Protein AF-A0A7J6D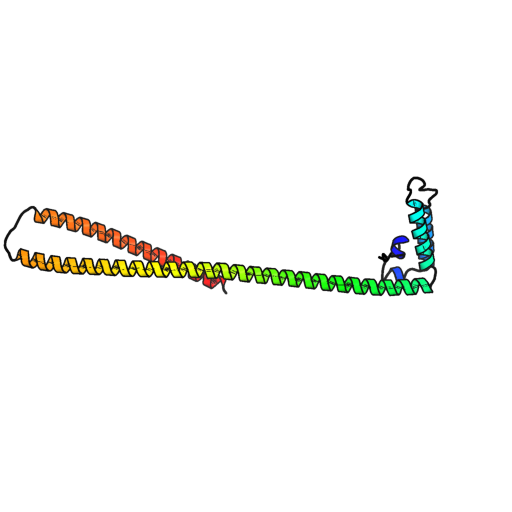MY2-F1 (afdb_monomer_lite)

Structure (mmCIF, N/CA/C/O backbone):
data_AF-A0A7J6DMY2-F1
#
_entry.id   AF-A0A7J6DMY2-F1
#
loop_
_atom_site.group_PDB
_atom_site.id
_atom_site.type_symbol
_atom_site.label_atom_id
_atom_site.label_alt_id
_atom_site.label_comp_id
_atom_site.label_asym_id
_atom_site.label_entity_id
_atom_site.label_seq_id
_atom_site.pdbx_PDB_ins_code
_atom_site.Cartn_x
_atom_site.Cartn_y
_atom_site.Cartn_z
_atom_site.occupancy
_atom_site.B_iso_or_equiv
_atom_site.auth_seq_id
_atom_site.auth_comp_id
_atom_site.auth_asym_id
_atom_site.auth_atom_id
_atom_site.pdbx_PDB_model_num
ATOM 1 N N . MET A 1 1 ? -26.397 -3.554 7.130 1.00 41.25 1 MET A N 1
ATOM 2 C CA . MET A 1 1 ? -24.955 -3.423 7.423 1.00 41.25 1 MET A CA 1
ATOM 3 C C . MET A 1 1 ? -24.828 -3.164 8.917 1.00 41.25 1 MET A C 1
ATOM 5 O O . MET A 1 1 ? -25.146 -2.067 9.356 1.00 41.25 1 MET A O 1
ATOM 9 N N . TYR A 1 2 ? -24.513 -4.186 9.714 1.00 49.88 2 TYR A N 1
ATOM 10 C CA . TYR A 1 2 ? -24.263 -3.983 11.143 1.00 49.88 2 TYR A CA 1
ATOM 11 C C . TYR A 1 2 ? -22.884 -3.338 11.283 1.00 49.88 2 TYR A C 1
ATOM 13 O O . TYR A 1 2 ? -21.883 -3.921 10.879 1.00 49.88 2 TYR A O 1
ATOM 21 N N . VAL A 1 3 ? -22.842 -2.104 11.781 1.00 65.12 3 VAL A N 1
ATOM 22 C CA . VAL A 1 3 ? -21.587 -1.420 12.098 1.00 65.12 3 VAL A CA 1
ATOM 23 C C . VAL A 1 3 ? -21.108 -1.992 13.425 1.00 65.12 3 VAL A C 1
ATOM 25 O O . VAL A 1 3 ? -21.759 -1.775 14.447 1.00 65.12 3 VAL A O 1
ATOM 28 N N . PHE A 1 4 ? -20.013 -2.754 13.406 1.00 75.25 4 PHE A N 1
ATOM 29 C CA . PHE A 1 4 ? -19.364 -3.202 14.635 1.00 75.25 4 PHE A CA 1
ATOM 30 C C . PHE A 1 4 ? -18.886 -1.963 15.389 1.00 75.25 4 PHE A C 1
ATOM 32 O O . PHE A 1 4 ? -18.085 -1.181 14.876 1.00 75.25 4 PHE A O 1
ATOM 39 N N . MET A 1 5 ? -19.457 -1.732 16.566 1.00 81.56 5 MET A N 1
ATOM 40 C CA . MET A 1 5 ? -19.233 -0.515 17.325 1.00 81.56 5 MET A CA 1
ATOM 41 C C . MET A 1 5 ? -18.503 -0.862 18.609 1.00 81.56 5 MET A C 1
ATOM 43 O O . MET A 1 5 ? -18.992 -1.645 19.417 1.00 81.56 5 MET A O 1
ATOM 47 N N . ASP A 1 6 ? -17.329 -0.268 18.787 1.00 87.62 6 ASP A N 1
ATOM 48 C CA . ASP A 1 6 ? -16.496 -0.563 19.938 1.00 87.62 6 ASP A CA 1
ATOM 49 C C . ASP A 1 6 ? -17.052 0.106 21.205 1.00 87.62 6 ASP A C 1
ATOM 51 O O . ASP A 1 6 ? -16.972 1.328 21.387 1.00 87.62 6 ASP A O 1
ATOM 55 N N . HIS A 1 7 ? -17.620 -0.702 22.099 1.00 89.75 7 HIS A N 1
ATOM 56 C CA . HIS A 1 7 ? -18.210 -0.226 23.345 1.00 89.75 7 HIS A CA 1
ATOM 57 C C . HIS A 1 7 ? -17.181 0.413 24.289 1.00 89.75 7 HIS A C 1
ATOM 59 O O . HIS A 1 7 ? -17.523 1.385 24.970 1.00 89.75 7 HIS A O 1
ATOM 65 N N . TYR A 1 8 ? -15.920 -0.037 24.286 1.00 90.75 8 TYR A N 1
ATOM 66 C CA . TYR A 1 8 ? -14.864 0.561 25.107 1.00 90.75 8 TYR A CA 1
ATOM 67 C C . TYR A 1 8 ? -14.556 1.989 24.641 1.00 90.75 8 TYR A C 1
ATOM 69 O O . TYR A 1 8 ? -14.514 2.912 25.461 1.00 90.75 8 TYR A O 1
ATOM 77 N N . THR A 1 9 ? -14.480 2.222 23.326 1.00 90.88 9 THR A N 1
ATOM 78 C CA . THR A 1 9 ? -14.248 3.575 22.775 1.00 90.88 9 THR A CA 1
ATOM 79 C C . THR A 1 9 ? -15.373 4.553 23.123 1.00 90.88 9 THR A C 1
ATOM 81 O O . THR A 1 9 ? -15.124 5.724 23.437 1.00 90.88 9 THR A O 1
ATOM 84 N N . ILE A 1 10 ? -16.622 4.075 23.164 1.00 90.50 10 ILE A N 1
ATOM 85 C CA . ILE A 1 10 ? -17.777 4.895 23.550 1.00 90.50 10 ILE A CA 1
ATOM 86 C C . ILE A 1 10 ? -17.664 5.338 25.005 1.00 90.50 10 ILE A C 1
ATOM 88 O O . ILE A 1 10 ? -17.974 6.494 25.298 1.00 90.50 10 ILE A O 1
ATOM 92 N N . LEU A 1 11 ? -17.167 4.485 25.902 1.00 90.31 11 LEU A N 1
ATOM 93 C CA . LEU A 1 11 ? -16.915 4.848 27.299 1.00 90.31 11 LEU A CA 1
ATOM 94 C C . LEU A 1 11 ? -15.629 5.675 27.474 1.00 90.31 11 LEU A C 1
ATOM 96 O O . LEU A 1 11 ? -15.473 6.337 28.496 1.00 90.31 11 LEU A O 1
ATOM 100 N N . GLY A 1 12 ? -14.768 5.739 26.453 1.00 88.38 12 GLY A N 1
ATOM 101 C CA . GLY A 1 12 ? -13.465 6.412 26.518 1.00 88.38 12 GLY A CA 1
ATOM 102 C C . GLY A 1 12 ? -12.388 5.554 27.181 1.00 88.38 12 GLY A C 1
ATOM 103 O O . GLY A 1 12 ? -11.463 6.089 27.781 1.00 88.38 12 GLY A O 1
ATOM 104 N N . LEU A 1 13 ? -12.551 4.236 27.109 1.00 90.62 13 LEU A N 1
ATOM 105 C CA . LEU A 1 13 ? -11.618 3.234 27.602 1.00 90.62 13 LEU A CA 1
ATOM 106 C C . LEU A 1 13 ? -10.727 2.729 26.455 1.00 90.62 13 LEU A C 1
ATOM 108 O O . LEU A 1 13 ? -11.107 2.870 25.286 1.00 90.62 13 LEU A O 1
ATOM 112 N N . PRO A 1 14 ? -9.553 2.151 26.765 1.00 87.00 14 PRO A N 1
ATOM 113 C CA . PRO A 1 14 ? -8.682 1.571 25.750 1.00 87.00 14 PRO A CA 1
ATOM 114 C C . PRO A 1 14 ? -9.374 0.414 25.012 1.00 87.00 14 PRO A C 1
ATOM 116 O O . PRO A 1 14 ? -10.141 -0.346 25.601 1.00 87.00 14 PRO A O 1
ATOM 119 N N . THR A 1 15 ? -9.104 0.298 23.711 1.00 84.06 15 THR A N 1
ATOM 120 C CA . THR A 1 15 ? -9.659 -0.739 22.823 1.00 84.06 15 THR A CA 1
ATOM 121 C C . THR A 1 15 ? -8.745 -1.971 22.737 1.00 84.06 15 THR A C 1
ATOM 123 O O . THR A 1 15 ? -7.556 -1.921 23.065 1.00 84.06 15 THR A O 1
ATOM 126 N N . GLY A 1 16 ? -9.301 -3.102 22.303 1.00 75.44 16 GLY A N 1
ATOM 127 C CA . GLY A 1 16 ? -8.571 -4.337 22.026 1.00 75.44 16 GLY A CA 1
ATOM 128 C C . GLY A 1 16 ? -8.071 -5.057 23.270 1.00 75.44 16 GLY A C 1
ATOM 129 O O . GLY A 1 16 ? -8.796 -5.211 24.253 1.00 75.44 16 GLY A O 1
ATOM 130 N N . LYS A 1 17 ? -6.819 -5.530 23.225 1.00 71.94 17 LYS A N 1
ATOM 131 C CA . LYS A 1 17 ? -6.218 -6.354 24.292 1.00 71.94 17 LYS A CA 1
ATOM 132 C C . LYS A 1 17 ? -6.119 -5.627 25.636 1.00 71.94 17 LYS A C 1
ATOM 134 O O . LYS A 1 17 ? -6.033 -6.278 26.673 1.00 71.94 17 LYS A O 1
ATOM 139 N N . GLU A 1 18 ? -6.115 -4.298 25.626 1.00 80.06 18 GLU A N 1
ATOM 140 C CA . GLU A 1 18 ? -6.131 -3.492 26.847 1.00 80.06 18 GLU A CA 1
ATOM 141 C C . GLU A 1 18 ? -7.549 -3.297 27.392 1.00 80.06 18 GLU A C 1
ATOM 143 O O . GLU A 1 18 ? -7.731 -3.350 28.605 1.00 80.06 18 GLU A O 1
ATOM 148 N N . GLY A 1 19 ? -8.561 -3.192 26.523 1.00 81.25 19 GLY A N 1
ATOM 149 C CA . GLY A 1 19 ? -9.976 -3.135 26.916 1.00 81.25 19 GLY A CA 1
ATOM 150 C C . GLY A 1 19 ? -10.433 -4.377 27.689 1.00 81.25 19 GLY A C 1
ATOM 151 O O . GLY A 1 19 ? -11.117 -4.271 28.707 1.00 81.25 19 GLY A O 1
ATOM 152 N N . ALA A 1 20 ? -9.949 -5.556 27.290 1.00 79.56 20 ALA A N 1
ATOM 153 C CA . ALA A 1 20 ? -10.212 -6.815 27.992 1.00 79.56 20 ALA A CA 1
ATOM 154 C C . ALA A 1 20 ? -9.655 -6.847 29.434 1.00 79.56 20 ALA A C 1
ATOM 156 O O . ALA A 1 20 ? -10.166 -7.582 30.276 1.00 79.56 20 ALA A O 1
ATOM 157 N N . LYS A 1 21 ? -8.633 -6.036 29.751 1.00 85.56 21 LYS A N 1
ATOM 158 C CA . LYS A 1 21 ? -8.037 -5.956 31.100 1.00 85.56 21 LYS A CA 1
ATOM 159 C C . LYS A 1 21 ? -8.786 -5.005 32.035 1.00 85.56 21 LYS A C 1
ATOM 161 O O . LYS A 1 21 ? -8.560 -5.050 33.241 1.00 85.56 21 LYS A O 1
ATOM 166 N N . VAL A 1 22 ? -9.654 -4.149 31.494 1.00 88.62 22 VAL A N 1
ATOM 167 C CA . VAL A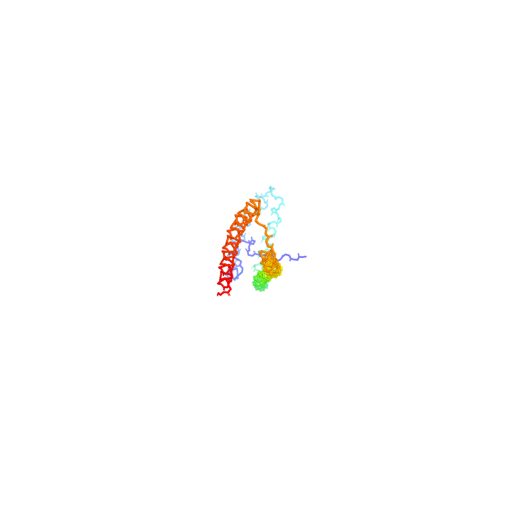 1 22 ? -10.357 -3.119 32.268 1.00 88.62 22 VAL A CA 1
ATOM 168 C C . VAL A 1 22 ? -11.306 -3.771 33.273 1.00 88.62 22 VAL A C 1
ATOM 170 O O . VAL A 1 22 ? -12.063 -4.688 32.947 1.00 88.62 22 VAL A O 1
ATOM 173 N N . THR A 1 23 ? -11.314 -3.292 34.509 1.00 90.88 23 THR A N 1
ATOM 174 C CA . THR A 1 23 ? -12.209 -3.823 35.547 1.00 90.88 23 THR A CA 1
ATOM 175 C C . THR A 1 23 ? -13.620 -3.230 35.446 1.00 90.88 23 THR A C 1
ATOM 177 O O . THR A 1 23 ? -13.843 -2.159 34.880 1.00 90.88 23 THR A O 1
ATOM 180 N N . ILE A 1 24 ? -14.616 -3.910 36.025 1.00 90.56 24 ILE A N 1
ATOM 181 C CA . ILE A 1 24 ? -16.007 -3.414 36.047 1.00 90.56 24 ILE A CA 1
ATOM 182 C C . ILE A 1 24 ? -16.099 -2.064 36.785 1.00 90.56 24 ILE A C 1
ATOM 184 O O . ILE A 1 24 ? -16.912 -1.206 36.431 1.00 90.56 24 ILE A O 1
ATOM 188 N N . GLU A 1 25 ? -15.248 -1.842 37.788 1.00 92.12 25 GLU A N 1
ATOM 189 C CA . GLU A 1 25 ? -15.192 -0.583 38.533 1.00 92.12 25 GLU A CA 1
ATOM 190 C C . GLU A 1 25 ? -14.734 0.586 37.657 1.00 92.12 25 GLU A C 1
ATOM 192 O O . GLU A 1 25 ? -15.350 1.656 37.679 1.00 92.12 25 GLU A O 1
ATOM 197 N N . GLU A 1 26 ? -13.712 0.367 36.829 1.00 92.19 26 GLU A N 1
ATOM 198 C CA . GLU A 1 26 ? -13.2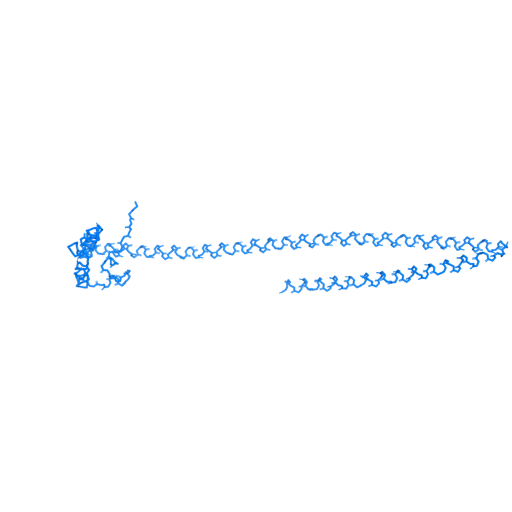23 1.347 35.856 1.00 92.19 26 GLU A CA 1
ATOM 199 C C . GLU A 1 26 ? -14.275 1.647 34.786 1.00 92.19 26 GLU A C 1
ATOM 201 O O . GLU A 1 26 ? -14.529 2.816 34.490 1.00 92.19 26 GLU A O 1
ATOM 206 N N . ILE A 1 27 ? -14.969 0.619 34.284 1.00 92.62 27 ILE A N 1
ATOM 207 C CA . ILE A 1 27 ? -16.103 0.764 33.356 1.00 92.62 27 ILE A CA 1
ATOM 208 C C . ILE A 1 27 ? -17.203 1.628 33.977 1.00 92.62 27 ILE A C 1
ATOM 210 O O . ILE A 1 27 ? -17.692 2.577 33.356 1.00 92.62 27 ILE A O 1
ATOM 214 N N . ARG A 1 28 ? -17.562 1.365 35.236 1.00 93.31 28 ARG A N 1
ATOM 215 C CA . ARG A 1 28 ? -18.576 2.138 35.961 1.00 93.31 28 ARG A CA 1
ATOM 216 C C . ARG A 1 28 ? -18.135 3.579 36.209 1.00 93.31 28 ARG A C 1
ATOM 218 O O . ARG A 1 28 ? -18.961 4.490 36.114 1.00 93.31 28 ARG A O 1
ATOM 225 N N . LYS A 1 29 ? -16.859 3.803 36.527 1.00 94.44 29 LYS A N 1
ATOM 226 C CA . LYS A 1 29 ? -16.284 5.141 36.722 1.00 94.44 29 LYS A CA 1
ATOM 227 C C . LYS A 1 29 ? -16.291 5.938 35.416 1.00 94.44 29 LYS A C 1
ATOM 229 O O . LYS A 1 29 ? -16.765 7.074 35.411 1.00 94.44 29 LYS A O 1
ATOM 234 N N . ALA A 1 30 ? -15.848 5.329 34.317 1.00 93.94 30 ALA A N 1
ATOM 235 C CA . ALA A 1 30 ? -15.836 5.937 32.989 1.00 93.94 30 ALA A CA 1
ATOM 236 C C . ALA A 1 30 ? -17.253 6.275 32.502 1.00 93.94 30 ALA A C 1
ATOM 238 O O . ALA A 1 30 ? -17.500 7.394 32.049 1.00 93.94 30 ALA A O 1
ATOM 239 N N . TYR A 1 31 ? -18.209 5.357 32.687 1.00 95.12 31 TYR A N 1
ATOM 240 C CA . TYR A 1 31 ? -19.616 5.599 32.367 1.00 95.12 31 TYR A CA 1
ATOM 241 C C . TYR A 1 31 ? -20.174 6.802 33.129 1.00 95.12 31 TYR A C 1
ATOM 243 O O . TYR A 1 31 ? -20.746 7.694 32.510 1.00 95.12 31 TYR A O 1
ATOM 251 N N . LYS A 1 32 ? -19.970 6.879 34.453 1.00 93.81 32 LYS A N 1
ATOM 252 C CA . LYS A 1 32 ? -20.434 8.021 35.260 1.00 93.81 32 LYS A CA 1
ATOM 253 C C . LYS A 1 32 ? -19.827 9.340 34.784 1.00 93.81 32 LYS A C 1
ATOM 255 O O . LYS A 1 32 ? -20.555 10.317 34.628 1.00 93.81 32 LYS A O 1
ATOM 260 N N . ALA A 1 33 ? -18.520 9.361 34.520 1.00 94.00 33 ALA A N 1
ATOM 261 C CA . ALA A 1 33 ? -17.834 10.552 34.033 1.00 94.00 33 ALA A CA 1
ATOM 262 C C . ALA A 1 33 ? -18.401 11.018 32.681 1.00 94.00 33 ALA A C 1
ATOM 264 O O . ALA A 1 33 ? -18.775 12.181 32.535 1.00 94.00 33 ALA A O 1
ATOM 265 N N . LYS A 1 34 ? -18.554 10.109 31.708 1.00 92.62 34 LYS A N 1
ATOM 266 C CA . LYS A 1 34 ? -19.130 10.453 30.400 1.00 92.62 34 LYS A CA 1
ATOM 267 C C . LYS A 1 34 ? -20.621 10.764 30.443 1.00 92.62 34 LYS A C 1
ATOM 269 O O . LYS A 1 34 ? -21.067 11.612 29.677 1.00 92.62 34 LYS A O 1
ATOM 274 N N . ALA A 1 35 ? -21.388 10.123 31.318 1.00 93.12 35 ALA A N 1
ATOM 275 C CA . ALA A 1 35 ? -22.821 10.364 31.450 1.00 93.12 35 ALA A CA 1
ATOM 276 C C . ALA A 1 35 ? -23.103 11.794 31.920 1.00 93.12 35 ALA A C 1
ATOM 278 O O . ALA A 1 35 ? -24.037 12.415 31.425 1.00 93.12 35 ALA A O 1
ATOM 279 N N . LEU A 1 36 ? -22.267 12.338 32.812 1.00 91.81 36 LEU A N 1
ATOM 280 C CA . LEU A 1 36 ? -22.354 13.736 33.243 1.00 91.81 36 LEU A CA 1
ATOM 281 C C . LEU A 1 36 ? -22.026 14.714 32.108 1.00 91.81 36 LEU A C 1
ATOM 283 O O . LEU A 1 36 ? -22.677 15.749 31.989 1.00 91.81 36 LEU A O 1
ATOM 287 N N . LEU A 1 37 ? -21.046 14.376 31.266 1.00 89.88 37 LEU A N 1
ATOM 288 C CA . LEU A 1 37 ? -20.640 15.203 30.125 1.00 89.88 37 LEU A CA 1
ATOM 289 C C . LEU A 1 37 ? -21.675 15.185 28.994 1.00 89.88 37 LEU A C 1
ATOM 291 O O . LEU A 1 37 ? -21.941 16.217 28.388 1.00 89.88 37 LEU A O 1
ATOM 295 N N . LEU A 1 38 ? -22.265 14.021 28.715 1.00 90.69 38 LEU A N 1
ATOM 296 C CA . LEU A 1 38 ? -23.198 13.794 27.606 1.00 90.69 38 LEU A CA 1
ATOM 297 C C . LEU A 1 38 ? -24.672 13.822 28.036 1.00 90.69 38 LEU A C 1
ATOM 299 O O . LEU A 1 38 ? -25.536 13.384 27.278 1.00 90.69 38 LEU A O 1
ATOM 303 N N . HIS A 1 39 ? -24.978 14.318 29.237 1.00 90.06 39 HIS A N 1
ATOM 304 C CA . HIS A 1 39 ? -26.351 14.357 29.731 1.00 90.06 39 HIS A CA 1
ATOM 305 C C . HIS A 1 39 ? -27.218 15.273 28.844 1.00 90.06 39 HIS A C 1
ATOM 307 O O . HIS A 1 39 ? -26.793 16.397 28.554 1.00 90.06 39 HIS A O 1
ATOM 313 N N . PRO A 1 40 ? -28.427 14.849 28.428 1.00 91.62 40 PRO A N 1
ATOM 314 C CA . PRO A 1 40 ? -29.282 15.646 27.545 1.00 91.62 40 PRO A CA 1
ATOM 315 C C . PRO A 1 40 ? -29.734 16.971 28.176 1.00 91.62 40 PRO A C 1
ATOM 317 O O . PRO A 1 40 ? -29.891 17.948 27.458 1.00 91.62 40 PRO A O 1
ATOM 320 N N . ASP A 1 41 ? -29.859 17.034 29.506 1.00 91.00 41 ASP A N 1
ATOM 321 C CA . ASP A 1 41 ? -30.212 18.267 30.237 1.00 91.00 41 ASP A CA 1
ATOM 322 C C . ASP A 1 41 ? -29.155 19.377 30.075 1.00 91.00 41 ASP A C 1
ATOM 324 O O . ASP A 1 41 ? -29.472 20.523 29.776 1.00 91.00 41 ASP A O 1
ATOM 328 N N . LYS A 1 42 ? -27.866 19.022 30.179 1.00 90.31 42 LYS A N 1
ATOM 329 C CA . LYS A 1 42 ? -26.754 19.971 29.995 1.00 90.31 42 LYS A CA 1
ATOM 330 C C . LYS A 1 42 ? -26.494 20.293 28.520 1.00 90.31 42 LYS A C 1
ATOM 332 O O . LYS A 1 42 ? -25.925 21.335 28.212 1.00 90.31 42 LYS A O 1
ATOM 337 N N . ASN A 1 43 ? -26.908 19.406 27.616 1.00 89.81 43 ASN A N 1
ATOM 338 C CA . ASN A 1 43 ? -26.681 19.507 26.175 1.00 89.81 43 ASN A CA 1
ATOM 339 C C . ASN A 1 43 ? -27.995 19.668 25.398 1.00 89.81 43 ASN A C 1
ATOM 341 O O . ASN A 1 43 ? -28.159 19.091 24.325 1.00 89.81 43 ASN A O 1
ATOM 345 N N . SER A 1 44 ? -28.928 20.459 25.930 1.00 86.56 44 SER A N 1
ATOM 346 C CA . SER A 1 44 ? -30.251 20.695 25.333 1.00 86.56 44 SER A CA 1
ATOM 347 C C . SER A 1 44 ? -30.202 21.348 23.943 1.00 86.56 44 SER A C 1
ATOM 349 O O . SER A 1 44 ? -31.158 21.258 23.179 1.00 86.56 44 SER A O 1
ATOM 351 N N . HIS A 1 45 ? -29.072 21.965 23.594 1.00 88.81 45 HIS A N 1
ATOM 352 C CA . HIS A 1 45 ? -28.805 22.589 22.300 1.00 88.81 45 HIS A CA 1
ATOM 353 C C . HIS A 1 45 ? -28.360 21.594 21.210 1.00 88.81 45 HIS A C 1
ATOM 355 O O . HIS A 1 45 ? -28.435 21.926 20.029 1.00 88.81 45 HIS A O 1
ATOM 361 N N . ASP A 1 46 ? -27.898 20.386 21.568 1.00 90.19 46 ASP A N 1
ATOM 362 C CA . ASP A 1 46 ? -27.502 19.360 20.596 1.00 90.19 46 ASP A CA 1
ATOM 363 C C . ASP A 1 46 ? -28.645 18.344 20.398 1.00 90.19 46 ASP A C 1
ATOM 365 O O . ASP A 1 46 ? -28.887 17.508 21.276 1.00 90.19 46 ASP A O 1
ATOM 369 N N . PRO A 1 47 ? -29.315 18.313 19.229 1.00 88.81 47 PRO A N 1
ATOM 370 C CA . PRO A 1 47 ? -30.378 17.343 18.955 1.00 88.81 47 PRO A CA 1
ATOM 371 C C . PRO A 1 47 ? -29.879 15.887 18.973 1.00 88.81 47 PRO A C 1
ATOM 373 O O . PRO A 1 47 ? -30.671 14.952 19.092 1.00 88.81 47 PRO A O 1
ATOM 376 N N . LYS A 1 48 ? -28.559 15.660 18.881 1.00 90.25 48 LYS A N 1
ATOM 377 C CA . LYS A 1 48 ? -27.940 14.329 18.967 1.00 90.25 48 LYS A CA 1
ATOM 378 C C . LYS A 1 48 ? -27.560 13.934 20.395 1.00 90.25 48 LYS A C 1
ATOM 380 O O . LYS A 1 48 ? -27.112 12.800 20.583 1.00 90.25 48 LYS A O 1
ATOM 385 N N . ALA A 1 49 ? -27.733 14.803 21.396 1.00 89.56 49 ALA A N 1
ATOM 386 C CA . ALA A 1 49 ? -27.365 14.514 22.784 1.00 89.56 49 ALA A CA 1
ATOM 387 C C . ALA A 1 49 ? -28.069 13.257 23.315 1.00 89.56 49 ALA A C 1
ATOM 389 O O . ALA A 1 49 ? -27.418 12.373 23.872 1.00 89.56 49 ALA A O 1
ATOM 390 N N . ASN A 1 50 ? -29.371 13.114 23.046 1.00 90.56 50 ASN A N 1
ATOM 391 C CA . ASN A 1 50 ? -30.140 11.937 23.452 1.00 90.56 50 ASN A CA 1
ATOM 392 C C . ASN A 1 50 ? -29.597 10.652 22.798 1.00 90.56 50 ASN A C 1
ATOM 394 O O . ASN A 1 50 ? -29.305 9.677 23.484 1.00 90.56 50 ASN A O 1
ATOM 398 N N . ALA A 1 51 ? -29.341 10.673 21.485 1.00 91.38 51 ALA A N 1
ATOM 399 C CA . ALA A 1 51 ? -28.780 9.522 20.776 1.00 91.38 51 ALA A CA 1
ATOM 400 C C . ALA A 1 51 ? -27.377 9.137 21.290 1.00 91.38 51 ALA A C 1
ATOM 402 O O . ALA A 1 51 ? -27.069 7.955 21.436 1.00 91.38 51 ALA A O 1
ATOM 403 N N . LYS A 1 52 ? -26.520 10.121 21.596 1.00 90.44 52 LYS A N 1
ATOM 404 C CA . LYS A 1 52 ? -25.190 9.885 22.188 1.00 90.44 52 LYS A CA 1
ATOM 405 C C . LYS A 1 52 ? -25.299 9.271 23.585 1.00 90.44 52 LYS A C 1
ATOM 407 O O . LYS A 1 52 ? -24.577 8.322 23.885 1.00 90.44 52 LYS A O 1
ATOM 412 N N . PHE A 1 53 ? -26.217 9.770 24.411 1.00 92.62 53 PHE A N 1
ATOM 413 C CA . PHE A 1 53 ? -26.457 9.248 25.754 1.00 92.62 53 PHE A CA 1
ATOM 414 C C . PHE A 1 53 ? -27.019 7.821 25.724 1.00 92.62 53 PHE A C 1
ATOM 416 O O . PHE A 1 53 ? -26.547 6.952 26.453 1.00 92.62 53 PHE A O 1
ATOM 423 N N . GLN A 1 54 ? -27.963 7.543 24.822 1.00 91.81 54 GLN A N 1
ATOM 424 C CA . GLN A 1 54 ? -28.485 6.194 24.602 1.00 91.81 54 GLN A CA 1
ATOM 425 C C . GLN A 1 54 ? -27.378 5.224 24.181 1.00 91.81 54 GLN A C 1
ATOM 427 O O . GLN A 1 54 ? -27.286 4.136 24.743 1.00 91.81 54 GLN A O 1
ATOM 432 N N . ARG A 1 55 ? -26.488 5.625 23.262 1.00 92.00 55 ARG A N 1
ATOM 433 C CA . ARG A 1 55 ? -25.321 4.812 22.873 1.00 92.00 55 ARG A CA 1
ATOM 434 C C . ARG A 1 55 ? -24.396 4.538 24.055 1.00 92.00 55 ARG A C 1
ATOM 436 O O . ARG A 1 55 ? -23.966 3.405 24.229 1.00 92.00 55 ARG A O 1
ATOM 443 N N . LEU A 1 56 ? -24.117 5.552 24.876 1.00 93.69 56 LEU A N 1
ATOM 444 C CA . LEU A 1 56 ? -23.303 5.400 26.082 1.00 93.69 56 LEU A CA 1
ATOM 445 C C . LEU A 1 56 ? -23.924 4.391 27.059 1.00 93.69 56 LEU A C 1
ATOM 447 O O . LEU A 1 56 ? -23.216 3.524 27.569 1.00 93.69 56 LEU A O 1
ATOM 451 N N . LYS A 1 57 ? -25.238 4.485 27.285 1.00 93.50 57 LYS A N 1
ATOM 452 C CA . LYS A 1 57 ? -25.984 3.562 28.145 1.00 93.50 57 LYS A CA 1
ATOM 453 C C . LYS A 1 57 ? -25.941 2.129 27.609 1.00 93.50 57 LYS A C 1
ATOM 455 O O . LYS A 1 57 ? -25.559 1.232 28.347 1.00 93.50 57 LYS A O 1
ATOM 460 N N . CYS A 1 58 ? -26.238 1.934 26.323 1.00 92.19 58 CYS A N 1
ATOM 461 C CA . CYS A 1 58 ? -26.212 0.612 25.690 1.00 92.19 58 CYS A CA 1
ATOM 462 C C . CYS A 1 58 ? -24.826 -0.044 25.801 1.00 92.19 58 CYS A C 1
ATOM 464 O O . CYS A 1 58 ? -24.724 -1.217 26.141 1.00 92.19 58 CYS A O 1
ATOM 466 N N . SER A 1 59 ? -23.754 0.722 25.572 1.00 92.31 59 SER A N 1
ATOM 467 C CA . SER A 1 59 ? -22.384 0.224 25.729 1.00 92.31 59 SER A CA 1
ATOM 468 C C . SER A 1 59 ? -22.069 -0.184 27.168 1.00 92.31 59 SER A C 1
ATOM 470 O O . SER A 1 59 ? -21.425 -1.204 27.385 1.00 92.31 59 SER A O 1
ATOM 472 N N . TYR A 1 60 ? -22.528 0.585 28.159 1.00 93.88 60 TYR A N 1
ATOM 473 C CA . TYR A 1 60 ? -22.348 0.219 29.562 1.00 93.88 60 TYR A CA 1
ATOM 474 C C . TYR A 1 60 ? -23.121 -1.052 29.929 1.00 93.88 60 TYR A C 1
ATOM 476 O O . TYR A 1 60 ? -22.571 -1.903 30.621 1.00 93.88 60 TYR A O 1
ATOM 484 N N . ASP A 1 61 ? -24.354 -1.206 29.446 1.00 92.44 61 ASP A N 1
ATOM 485 C CA . ASP A 1 61 ? -25.179 -2.383 29.737 1.00 92.44 61 ASP A CA 1
ATOM 486 C C . ASP A 1 61 ? -24.538 -3.674 29.190 1.00 92.44 61 ASP A C 1
ATOM 488 O O . ASP A 1 61 ? -24.516 -4.684 29.891 1.00 92.44 61 ASP A O 1
ATOM 492 N N . ILE A 1 62 ? -23.923 -3.615 28.001 1.00 91.31 62 ILE A N 1
ATOM 493 C CA . ILE A 1 62 ? -23.189 -4.741 27.394 1.00 91.31 62 ILE A CA 1
ATOM 494 C C . ILE A 1 62 ? -21.897 -5.051 28.160 1.00 91.31 62 ILE A C 1
ATOM 496 O O . ILE A 1 62 ? -21.613 -6.210 28.445 1.00 91.31 62 ILE A O 1
ATOM 500 N N . LEU A 1 63 ? -21.114 -4.028 28.521 1.00 90.44 63 LEU A N 1
ATOM 501 C CA . LEU A 1 63 ? -19.831 -4.218 29.212 1.00 90.44 63 LEU A CA 1
ATOM 502 C C . LEU A 1 63 ? -19.979 -4.575 30.700 1.00 90.44 63 LEU A C 1
ATOM 504 O O . LEU A 1 63 ? -19.035 -5.081 31.310 1.00 90.44 63 LEU A O 1
ATOM 508 N N . LYS A 1 64 ? -21.137 -4.286 31.303 1.00 91.56 64 LYS A N 1
ATOM 509 C CA . LYS A 1 64 ? -21.451 -4.628 32.695 1.00 91.56 64 LYS A CA 1
ATOM 510 C C . LYS A 1 64 ? -21.741 -6.121 32.862 1.00 91.56 64 LYS A C 1
ATOM 512 O O . LYS A 1 64 ? -21.408 -6.676 33.909 1.00 91.56 64 LYS A O 1
ATOM 517 N N . ASP A 1 65 ? -22.396 -6.746 31.887 1.00 92.50 65 ASP A N 1
ATOM 518 C CA . ASP A 1 65 ? -22.690 -8.177 31.923 1.00 92.50 65 ASP A CA 1
ATOM 519 C C . ASP A 1 65 ? -21.451 -8.986 31.520 1.00 92.50 65 ASP A C 1
ATOM 521 O O . ASP A 1 65 ? -20.911 -8.829 30.428 1.00 92.50 65 ASP A O 1
ATOM 525 N N . ALA A 1 66 ? -21.003 -9.876 32.408 1.00 89.56 66 ALA A N 1
ATOM 526 C CA . ALA A 1 66 ? -19.831 -10.714 32.183 1.00 89.56 66 ALA A CA 1
ATOM 527 C C . ALA A 1 66 ? -19.983 -11.627 30.954 1.00 89.56 66 ALA A C 1
ATOM 529 O O . ALA A 1 66 ? -19.000 -11.865 30.251 1.00 89.56 66 ALA A O 1
ATOM 530 N N . TYR A 1 67 ? -21.194 -12.124 30.678 1.00 91.00 67 TYR A N 1
ATOM 531 C CA . TYR A 1 67 ? -21.431 -12.994 29.527 1.00 91.00 67 TYR A CA 1
ATOM 532 C C . TYR A 1 67 ? -21.388 -12.202 28.216 1.00 91.00 67 TYR A C 1
ATOM 534 O O . TYR A 1 67 ? -20.630 -12.548 27.307 1.00 91.00 67 TYR A O 1
ATOM 542 N N . ALA A 1 68 ? -22.137 -11.097 28.147 1.00 90.56 68 ALA A N 1
ATOM 543 C CA . ALA A 1 68 ? -22.150 -10.218 26.981 1.00 90.56 68 ALA A CA 1
ATOM 544 C C . ALA A 1 68 ? -20.763 -9.622 26.694 1.00 90.56 68 ALA A C 1
ATOM 546 O O . ALA A 1 68 ? -20.336 -9.578 25.540 1.00 90.56 68 ALA A O 1
ATOM 547 N N . ARG A 1 69 ? -20.024 -9.240 27.743 1.00 90.44 69 ARG A N 1
ATOM 548 C CA . ARG A 1 69 ? -18.646 -8.760 27.632 1.00 90.44 69 ARG A CA 1
ATOM 549 C C . ARG A 1 69 ? -17.719 -9.808 27.031 1.00 90.44 69 ARG A C 1
ATOM 551 O O . ARG A 1 69 ? -16.953 -9.476 26.137 1.00 90.44 69 ARG A O 1
ATOM 558 N N . LYS A 1 70 ? -17.803 -11.065 27.476 1.00 89.88 70 LYS A N 1
ATOM 559 C CA . LYS A 1 70 ? -16.961 -12.142 26.940 1.00 89.88 70 LYS A CA 1
ATOM 560 C C . LYS A 1 70 ? -17.197 -12.354 25.443 1.00 89.88 70 LYS A C 1
ATOM 562 O O . LYS A 1 70 ? -16.234 -12.451 24.692 1.00 89.88 70 LYS A O 1
ATOM 567 N N . LEU A 1 71 ? -18.461 -12.394 25.017 1.00 89.50 71 LEU A N 1
ATOM 568 C CA . LEU A 1 71 ? -18.815 -12.553 23.604 1.00 89.50 71 LEU A CA 1
ATOM 569 C C . LEU A 1 71 ? -18.329 -11.364 22.765 1.00 89.50 71 LEU A C 1
ATOM 571 O O . LEU A 1 71 ? -17.810 -11.538 21.665 1.00 89.50 71 LEU A O 1
ATOM 575 N N . PHE A 1 72 ? -18.472 -10.153 23.304 1.00 88.69 72 PHE A N 1
ATOM 576 C CA . PHE A 1 72 ? -17.970 -8.947 22.662 1.00 88.69 72 PHE A CA 1
ATOM 577 C C . PHE A 1 72 ? -16.442 -8.958 22.536 1.00 88.69 72 PHE A C 1
ATOM 579 O O . PHE A 1 72 ? -15.926 -8.649 21.466 1.00 88.69 72 PHE A O 1
ATOM 586 N N . ASP A 1 73 ? -15.723 -9.347 23.591 1.00 88.75 73 ASP A N 1
ATOM 587 C CA . ASP A 1 73 ? -14.262 -9.431 23.591 1.00 88.75 73 ASP A CA 1
ATOM 588 C C . ASP A 1 73 ? -13.755 -10.490 22.592 1.00 88.75 73 ASP A C 1
ATOM 590 O O . ASP A 1 73 ? -12.768 -10.250 21.898 1.00 88.75 73 ASP A O 1
ATOM 594 N N . GLU A 1 74 ? -14.444 -11.628 22.459 1.00 88.19 74 GLU A N 1
ATOM 595 C CA . GLU A 1 74 ? -14.144 -12.659 21.453 1.00 88.19 74 GLU A CA 1
ATOM 596 C C . GLU A 1 74 ? -14.351 -12.133 20.025 1.00 88.19 74 GLU A C 1
ATOM 598 O O . GLU A 1 74 ? -13.463 -12.238 19.178 1.00 88.19 74 GLU A O 1
ATOM 603 N N . GLN A 1 75 ? -15.486 -11.482 19.765 1.00 87.50 75 GLN A N 1
ATOM 604 C CA . GLN A 1 75 ? -15.753 -10.874 18.463 1.00 87.50 75 GLN A CA 1
ATOM 605 C C . GLN A 1 75 ? -14.751 -9.757 18.138 1.00 87.50 75 GLN A C 1
ATOM 607 O O . GLN A 1 75 ? -14.331 -9.600 16.991 1.00 87.50 75 GLN A O 1
ATOM 612 N N . LEU A 1 76 ? -14.347 -8.985 19.147 1.00 86.25 76 LEU A N 1
ATOM 613 C CA . LEU A 1 76 ? -13.338 -7.948 19.013 1.00 86.25 76 LEU A CA 1
ATOM 614 C C . LEU A 1 76 ? -11.988 -8.558 18.608 1.00 86.25 76 LEU A C 1
ATOM 616 O O . LEU A 1 76 ? -11.357 -8.045 17.688 1.00 86.25 76 LEU A O 1
ATOM 620 N N . GLN A 1 77 ? -11.575 -9.669 19.228 1.00 85.06 77 GLN A N 1
ATOM 621 C CA . GLN A 1 77 ? -10.356 -10.398 18.854 1.00 85.06 77 GLN A CA 1
ATOM 622 C C . GLN A 1 77 ? -10.402 -10.895 17.407 1.00 85.06 77 GLN A C 1
ATOM 624 O O . GLN A 1 77 ? -9.475 -10.611 16.651 1.00 85.06 77 GLN A O 1
ATOM 629 N N . MET A 1 78 ? -11.499 -11.537 16.996 1.00 85.31 78 MET A N 1
ATOM 630 C CA . MET A 1 78 ? -11.673 -12.001 15.613 1.00 85.31 78 MET A CA 1
ATOM 631 C C . MET A 1 78 ? -11.602 -10.847 14.605 1.00 85.31 78 MET A C 1
ATOM 633 O O . MET A 1 78 ? -10.967 -10.964 13.558 1.00 85.31 78 MET A O 1
ATOM 637 N N . ASN A 1 79 ? -12.216 -9.705 14.926 1.00 85.38 79 ASN A N 1
ATOM 638 C CA . ASN A 1 79 ? -12.158 -8.522 14.071 1.00 85.38 79 ASN A CA 1
ATOM 639 C C . ASN A 1 79 ? -10.734 -7.957 13.975 1.00 85.38 79 ASN A C 1
ATOM 641 O O . ASN A 1 79 ? -10.304 -7.605 12.880 1.00 85.38 79 ASN A O 1
ATOM 645 N N . PHE A 1 80 ? -9.992 -7.908 15.088 1.00 83.06 80 PHE A N 1
ATOM 646 C CA . PHE A 1 80 ? -8.590 -7.482 15.085 1.00 83.06 80 PHE A CA 1
ATOM 647 C C . PHE A 1 80 ? -7.713 -8.398 14.229 1.00 83.06 80 PHE A C 1
ATOM 649 O O . PHE A 1 80 ? -6.903 -7.901 13.448 1.00 83.06 80 PHE A O 1
ATOM 656 N N . GLU A 1 81 ? -7.882 -9.715 14.342 1.00 83.81 81 GLU A N 1
ATOM 657 C CA . GLU A 1 81 ? -7.149 -10.692 13.529 1.00 83.81 81 GLU A CA 1
ATOM 658 C C . GLU A 1 81 ? -7.463 -10.517 12.042 1.00 83.81 81 GLU A C 1
ATOM 660 O O . GLU A 1 81 ? -6.551 -10.396 11.222 1.00 83.81 81 GLU A O 1
ATOM 665 N N . HIS A 1 82 ? -8.745 -10.392 11.695 1.00 83.19 82 HIS A N 1
ATOM 666 C CA . HIS A 1 82 ? -9.164 -10.192 10.314 1.00 83.19 82 HIS A CA 1
ATOM 667 C C . HIS A 1 82 ? -8.675 -8.855 9.728 1.00 83.19 82 HIS A C 1
ATOM 669 O O . HIS A 1 82 ? -8.300 -8.781 8.555 1.00 83.19 82 HIS A O 1
ATOM 675 N N . ASP A 1 83 ? -8.640 -7.791 10.533 1.00 81.19 83 ASP A N 1
ATOM 676 C CA . ASP A 1 83 ? -8.090 -6.498 10.125 1.00 81.19 83 ASP A CA 1
ATOM 677 C C . ASP A 1 83 ? -6.569 -6.552 9.930 1.00 81.19 83 ASP A C 1
ATOM 679 O O . ASP A 1 83 ? -6.053 -5.986 8.960 1.00 81.19 83 ASP A O 1
ATOM 683 N N . GLU A 1 84 ? -5.836 -7.266 10.790 1.00 83.50 84 GLU A N 1
ATOM 684 C CA . GLU A 1 84 ? -4.401 -7.496 10.599 1.00 83.50 84 GLU A CA 1
ATOM 685 C C . GLU A 1 84 ? -4.113 -8.302 9.327 1.00 83.50 84 GLU A C 1
ATOM 687 O O . GLU A 1 84 ? -3.205 -7.950 8.565 1.00 83.50 84 GLU A O 1
ATOM 692 N N . GLU A 1 85 ? -4.884 -9.358 9.070 1.00 84.88 85 GLU A N 1
ATOM 693 C CA . GLU A 1 85 ? -4.781 -10.162 7.851 1.00 84.88 85 GLU A CA 1
ATOM 694 C C . GLU A 1 85 ? -5.081 -9.338 6.603 1.00 84.88 85 GLU A C 1
ATOM 696 O O . GLU A 1 85 ? -4.300 -9.366 5.648 1.00 84.88 85 GLU A O 1
ATOM 701 N N . ARG A 1 86 ? -6.157 -8.541 6.621 1.00 86.75 86 ARG A N 1
ATOM 702 C CA . ARG A 1 86 ? -6.467 -7.610 5.530 1.00 86.75 86 ARG A CA 1
ATOM 703 C C . ARG A 1 86 ? -5.328 -6.637 5.285 1.00 86.75 86 ARG A C 1
ATOM 705 O O . ARG A 1 86 ? -4.927 -6.458 4.138 1.00 86.75 86 ARG A O 1
ATOM 712 N N . ARG A 1 87 ? -4.764 -6.045 6.339 1.00 87.81 87 ARG A N 1
ATOM 713 C CA . ARG A 1 87 ? -3.652 -5.094 6.217 1.00 87.81 87 ARG A CA 1
ATOM 714 C C . ARG A 1 87 ? -2.396 -5.750 5.640 1.00 87.81 87 ARG A C 1
ATOM 716 O O . ARG A 1 87 ? -1.711 -5.140 4.815 1.00 87.81 87 ARG A O 1
ATOM 723 N N . LYS A 1 88 ? -2.083 -6.985 6.048 1.00 90.69 88 LYS A N 1
ATOM 724 C CA . LYS A 1 88 ? -0.977 -7.768 5.471 1.00 90.69 88 LYS A CA 1
ATOM 725 C C . LYS A 1 88 ? -1.232 -8.068 3.995 1.00 90.69 88 LYS A C 1
ATOM 727 O O . LYS A 1 88 ? -0.374 -7.768 3.168 1.00 90.69 88 LYS A O 1
ATOM 732 N N . MET A 1 89 ? -2.425 -8.561 3.660 1.00 89.06 89 MET A N 1
ATOM 733 C CA . MET A 1 89 ? -2.831 -8.851 2.284 1.00 89.06 89 MET A CA 1
ATOM 734 C C . MET A 1 89 ? -2.756 -7.604 1.394 1.00 89.06 89 MET A C 1
ATOM 736 O O . MET A 1 89 ? -2.227 -7.669 0.287 1.00 89.06 89 MET A O 1
ATOM 740 N N . GLU A 1 90 ? -3.244 -6.458 1.869 1.00 88.19 90 GLU A N 1
ATOM 741 C CA . GLU A 1 90 ? -3.209 -5.198 1.127 1.00 88.19 90 GLU A CA 1
ATOM 742 C C . GLU A 1 90 ? -1.771 -4.721 0.890 1.00 88.19 90 GLU A C 1
ATOM 744 O O . GLU A 1 90 ? -1.424 -4.322 -0.223 1.00 88.19 90 GLU A O 1
ATOM 749 N N . SER A 1 91 ? -0.911 -4.829 1.905 1.00 92.12 91 SER A N 1
ATOM 750 C CA . SER A 1 91 ? 0.519 -4.528 1.785 1.00 92.12 91 SER A CA 1
ATOM 751 C C . SER A 1 91 ? 1.205 -5.423 0.746 1.00 92.12 91 SER A C 1
ATOM 753 O O . SER A 1 91 ? 1.938 -4.936 -0.124 1.00 92.12 91 SER A O 1
ATOM 755 N N . ASP A 1 92 ? 0.929 -6.728 0.775 1.00 93.31 92 ASP A N 1
ATOM 756 C CA . ASP A 1 92 ? 1.471 -7.683 -0.191 1.00 93.31 92 ASP A CA 1
ATOM 757 C C . ASP A 1 92 ? 0.961 -7.427 -1.607 1.00 93.31 92 ASP A C 1
ATOM 759 O O . ASP A 1 92 ? 1.748 -7.419 -2.561 1.00 93.31 92 ASP A O 1
ATOM 763 N N . LEU A 1 93 ? -0.332 -7.136 -1.749 1.00 92.06 93 LEU A N 1
ATOM 764 C CA . LEU A 1 93 ? -0.940 -6.776 -3.021 1.00 92.06 93 LEU A CA 1
ATOM 765 C C . LEU A 1 93 ? -0.324 -5.488 -3.577 1.00 92.06 93 LEU A C 1
ATOM 767 O O . LEU A 1 93 ? 0.018 -5.437 -4.758 1.00 92.06 93 LEU A O 1
ATOM 771 N N . ALA A 1 94 ? -0.127 -4.464 -2.746 1.00 93.19 94 ALA A N 1
ATOM 772 C CA . ALA A 1 94 ? 0.503 -3.209 -3.146 1.00 93.19 94 ALA A CA 1
ATOM 773 C C . ALA A 1 94 ? 1.962 -3.421 -3.581 1.00 93.19 94 ALA A C 1
ATOM 775 O O . ALA A 1 94 ? 2.398 -2.890 -4.608 1.00 93.19 94 ALA A O 1
ATOM 776 N N . ARG A 1 95 ? 2.717 -4.248 -2.849 1.00 92.81 95 ARG A N 1
ATOM 777 C CA . ARG A 1 95 ? 4.090 -4.620 -3.211 1.00 92.81 95 ARG A CA 1
ATOM 778 C C . ARG A 1 95 ? 4.136 -5.363 -4.544 1.00 92.81 95 ARG A C 1
ATOM 780 O O . ARG A 1 95 ? 4.994 -5.054 -5.370 1.00 92.81 95 ARG A O 1
ATOM 787 N N . ASN A 1 96 ? 3.228 -6.310 -4.766 1.00 91.50 96 ASN A N 1
ATOM 788 C CA . ASN A 1 96 ? 3.158 -7.076 -6.007 1.00 91.50 96 ASN A CA 1
ATOM 789 C C . ASN A 1 96 ? 2.733 -6.205 -7.191 1.00 91.50 96 ASN A C 1
ATOM 791 O O . ASN A 1 96 ? 3.416 -6.232 -8.211 1.00 91.50 96 ASN A O 1
ATOM 795 N N . LYS A 1 97 ? 1.718 -5.346 -7.033 1.00 94.06 97 LYS A N 1
ATOM 796 C CA . LYS A 1 97 ? 1.335 -4.350 -8.049 1.00 94.06 97 LYS A CA 1
ATOM 797 C C . LYS A 1 97 ? 2.513 -3.452 -8.424 1.00 94.06 97 LYS A C 1
ATOM 799 O O . LYS A 1 97 ? 2.828 -3.311 -9.600 1.00 94.06 97 LYS A O 1
ATOM 804 N N . LYS A 1 98 ? 3.248 -2.928 -7.436 1.00 91.06 98 LYS A N 1
ATOM 805 C CA . LYS A 1 98 ? 4.438 -2.095 -7.682 1.00 91.06 98 LYS A CA 1
ATOM 806 C C . LYS A 1 98 ? 5.560 -2.863 -8.388 1.00 91.06 98 LYS A C 1
ATOM 808 O O . LYS A 1 98 ? 6.267 -2.288 -9.215 1.00 91.06 98 LYS A O 1
ATOM 813 N N . LYS A 1 99 ? 5.760 -4.146 -8.066 1.00 90.81 99 LYS A N 1
ATOM 814 C CA . LYS A 1 99 ? 6.715 -5.016 -8.776 1.00 90.81 99 LYS A CA 1
ATOM 815 C C . LYS A 1 99 ? 6.284 -5.243 -10.225 1.00 90.81 99 LYS A C 1
ATOM 817 O O . LYS A 1 99 ? 7.117 -5.124 -11.117 1.00 90.81 99 LYS A O 1
ATOM 822 N N . GLU A 1 100 ? 5.005 -5.519 -10.458 1.00 90.00 100 GLU A N 1
ATOM 823 C CA . GLU A 1 100 ? 4.447 -5.754 -11.789 1.00 90.00 100 GLU A CA 1
ATOM 824 C C . GLU A 1 100 ? 4.525 -4.497 -12.667 1.00 90.00 100 GLU A C 1
ATOM 826 O O . GLU A 1 100 ? 4.973 -4.573 -13.808 1.00 90.00 100 GLU A O 1
ATOM 831 N N . GLU A 1 101 ? 4.185 -3.322 -12.132 1.00 93.00 101 GLU A N 1
ATOM 832 C CA . GLU A 1 101 ? 4.331 -2.044 -12.840 1.00 93.00 101 GLU A CA 1
ATOM 833 C C . GLU A 1 101 ? 5.789 -1.747 -13.195 1.00 93.00 101 GLU A C 1
ATOM 835 O O . GLU A 1 101 ? 6.084 -1.369 -14.329 1.00 93.00 101 GLU A O 1
ATOM 840 N N . LYS A 1 102 ? 6.722 -1.974 -12.261 1.00 91.56 102 LYS A N 1
ATOM 841 C CA . LYS A 1 102 ? 8.160 -1.833 -12.533 1.00 91.56 102 LYS A CA 1
ATOM 842 C C . LYS A 1 102 ? 8.636 -2.806 -13.610 1.00 91.56 102 LYS A C 1
ATOM 844 O O . LYS A 1 102 ? 9.399 -2.399 -14.482 1.00 91.56 102 LYS A O 1
ATOM 849 N N . ALA A 1 103 ? 8.180 -4.058 -13.581 1.00 91.50 103 ALA A N 1
ATOM 850 C CA . ALA A 1 103 ? 8.514 -5.052 -14.597 1.00 91.50 103 ALA A CA 1
ATOM 851 C C . ALA A 1 103 ? 7.960 -4.650 -15.973 1.00 91.50 103 ALA A C 1
ATOM 853 O O . ALA A 1 103 ? 8.695 -4.658 -16.959 1.00 91.50 103 ALA A O 1
ATOM 854 N N . LYS A 1 104 ? 6.701 -4.198 -16.040 1.00 92.00 104 LYS A N 1
ATOM 855 C CA . LYS A 1 104 ? 6.088 -3.671 -17.269 1.00 92.00 104 LYS A CA 1
ATOM 856 C C . LYS A 1 104 ? 6.841 -2.450 -17.799 1.00 92.00 104 LYS A C 1
ATOM 858 O O . LYS A 1 104 ? 7.107 -2.375 -18.996 1.00 92.00 104 LYS A O 1
ATOM 863 N N . ALA A 1 105 ? 7.236 -1.524 -16.925 1.00 91.56 105 ALA A N 1
ATOM 864 C CA . ALA A 1 105 ? 8.024 -0.353 -17.301 1.00 91.56 105 ALA A CA 1
ATOM 865 C C . ALA A 1 105 ? 9.421 -0.734 -17.819 1.00 91.56 105 ALA A C 1
ATOM 867 O O . ALA A 1 105 ? 9.864 -0.187 -18.828 1.00 91.56 105 ALA A O 1
ATOM 868 N N . ALA A 1 106 ? 10.092 -1.699 -17.184 1.00 92.44 106 ALA A N 1
ATOM 869 C CA . ALA A 1 106 ? 11.388 -2.206 -17.629 1.00 92.44 106 ALA A CA 1
ATOM 870 C C . ALA A 1 106 ? 11.292 -2.885 -19.004 1.00 92.44 106 ALA A C 1
ATOM 872 O O . ALA A 1 106 ? 12.089 -2.584 -19.888 1.00 92.44 106 ALA A O 1
ATOM 873 N N . VAL A 1 107 ? 10.272 -3.721 -19.225 1.00 92.38 107 VAL A N 1
ATOM 874 C CA . VAL A 1 107 ? 10.017 -4.358 -20.528 1.00 92.38 107 VAL A CA 1
ATOM 875 C C . VAL A 1 107 ? 9.689 -3.313 -21.595 1.00 92.38 107 VAL A C 1
ATOM 877 O O . VAL A 1 107 ? 10.202 -3.387 -22.709 1.00 92.38 107 VAL A O 1
ATOM 880 N N . ALA A 1 108 ? 8.880 -2.300 -21.271 1.00 93.19 108 ALA A N 1
ATOM 881 C CA . ALA A 1 108 ? 8.574 -1.213 -22.198 1.00 93.19 108 ALA A CA 1
ATOM 882 C C . ALA A 1 108 ? 9.822 -0.391 -22.557 1.00 93.19 108 ALA A C 1
ATOM 884 O O . ALA A 1 108 ? 10.000 -0.027 -23.722 1.00 93.19 108 ALA A O 1
ATOM 885 N N . LYS A 1 109 ? 10.697 -0.126 -21.578 1.00 91.75 109 LYS A N 1
ATOM 886 C CA . LYS A 1 109 ? 11.984 0.546 -21.786 1.00 91.75 109 LYS A CA 1
ATOM 887 C C . LYS A 1 109 ? 12.897 -0.291 -22.685 1.00 91.75 109 LYS A C 1
ATOM 889 O O . LYS A 1 109 ? 13.303 0.204 -23.732 1.00 91.75 109 LYS A O 1
ATOM 894 N N . ALA A 1 110 ? 13.101 -1.567 -22.359 1.00 90.81 110 ALA A N 1
ATOM 895 C CA . ALA A 1 110 ? 13.906 -2.488 -23.160 1.00 90.81 110 ALA A CA 1
ATOM 896 C C . ALA A 1 110 ? 13.371 -2.626 -24.595 1.00 90.81 110 ALA A C 1
ATOM 898 O O . ALA A 1 110 ? 14.137 -2.603 -25.552 1.00 90.81 110 ALA A O 1
ATOM 899 N N . LYS A 1 111 ? 12.044 -2.684 -24.780 1.00 91.81 111 LYS A N 1
ATOM 900 C CA . LYS A 1 111 ? 11.422 -2.736 -26.112 1.00 91.81 111 LYS A CA 1
ATOM 901 C C . LYS A 1 111 ? 11.647 -1.450 -26.913 1.00 91.81 111 LYS A C 1
ATOM 903 O O . LYS A 1 111 ? 11.855 -1.516 -28.124 1.00 91.81 111 LYS A O 1
ATOM 908 N N . LYS A 1 112 ? 11.597 -0.277 -26.269 1.00 89.25 112 LYS A N 1
ATOM 909 C CA . LYS A 1 112 ? 11.915 1.004 -26.922 1.00 89.25 112 LYS A CA 1
ATOM 910 C C . LYS A 1 112 ? 13.389 1.076 -27.321 1.00 89.25 112 LYS A C 1
ATOM 912 O O . LYS A 1 112 ? 13.672 1.489 -28.441 1.00 89.25 112 LYS A O 1
ATOM 917 N N . GLU A 1 113 ? 14.290 0.647 -26.443 1.00 89.19 113 GLU A N 1
ATOM 918 C CA . GLU A 1 113 ? 15.735 0.607 -26.698 1.00 89.19 113 GLU A CA 1
ATOM 919 C C . GLU A 1 113 ? 16.082 -0.379 -27.818 1.00 89.19 113 GLU A C 1
ATOM 921 O O . GLU A 1 113 ? 16.790 -0.011 -28.750 1.00 89.19 113 GLU A O 1
ATOM 926 N N . ALA A 1 114 ? 15.495 -1.579 -27.816 1.00 87.94 114 ALA A N 1
ATOM 927 C CA . ALA A 1 114 ? 15.669 -2.557 -28.889 1.00 87.94 114 ALA A CA 1
ATOM 928 C C . ALA A 1 114 ? 15.181 -2.020 -30.244 1.00 87.94 114 ALA A C 1
ATOM 930 O O . ALA A 1 114 ? 15.881 -2.136 -31.246 1.00 87.94 114 ALA A O 1
ATOM 931 N N . ARG A 1 115 ? 14.014 -1.358 -30.280 1.00 89.00 115 ARG A N 1
ATOM 932 C CA . ARG A 1 115 ? 13.501 -0.729 -31.509 1.00 89.00 115 ARG A CA 1
ATOM 933 C C . ARG A 1 115 ? 14.383 0.432 -31.981 1.00 89.00 115 ARG A C 1
ATOM 935 O O . ARG A 1 115 ? 14.456 0.685 -33.181 1.00 89.00 115 ARG A O 1
ATOM 942 N N . ALA A 1 116 ? 15.005 1.171 -31.062 1.00 88.25 116 ALA A N 1
ATOM 943 C CA . ALA A 1 116 ? 15.954 2.224 -31.412 1.00 88.25 116 ALA A CA 1
ATOM 944 C C . ALA A 1 116 ? 17.233 1.628 -32.019 1.00 88.25 116 ALA A C 1
ATOM 946 O O . ALA A 1 116 ? 17.620 2.043 -33.108 1.00 88.25 116 ALA A O 1
ATOM 947 N N . ALA A 1 117 ? 17.798 0.596 -31.387 1.00 87.69 117 ALA A N 1
ATOM 948 C CA . ALA A 1 117 ? 18.968 -0.121 -31.886 1.00 87.69 117 ALA A CA 1
ATOM 949 C C . ALA A 1 117 ? 18.713 -0.774 -33.257 1.00 87.69 117 ALA A C 1
ATOM 951 O O . ALA A 1 117 ? 19.567 -0.708 -34.133 1.00 87.69 117 ALA A O 1
ATOM 952 N N . GLU A 1 118 ? 17.524 -1.339 -33.490 1.00 86.19 118 GLU A N 1
ATOM 953 C CA . GLU A 1 118 ? 17.156 -1.914 -34.792 1.00 86.19 118 GLU A CA 1
ATOM 954 C C . GLU A 1 118 ? 17.107 -0.848 -35.899 1.00 86.19 118 GLU A C 1
ATOM 956 O O . GLU A 1 118 ? 17.588 -1.071 -37.008 1.00 86.19 118 GLU A O 1
ATOM 961 N N . LYS A 1 119 ? 16.552 0.336 -35.611 1.00 88.56 119 LYS A N 1
ATOM 962 C CA . LYS A 1 119 ? 16.545 1.452 -36.572 1.00 88.56 119 LYS A CA 1
ATOM 963 C C . LYS A 1 119 ? 17.952 1.960 -36.863 1.00 88.56 119 LYS A C 1
ATOM 965 O O . LYS A 1 119 ? 18.239 2.329 -37.996 1.00 88.56 119 LYS A O 1
ATOM 970 N N . GLU A 1 120 ? 18.801 2.010 -35.845 1.00 81.44 120 GLU A N 1
ATOM 971 C CA . GLU A 1 120 ? 20.195 2.422 -35.982 1.00 81.44 120 GLU A CA 1
ATOM 972 C C . GLU A 1 120 ? 20.999 1.401 -36.799 1.00 81.44 120 GLU A C 1
ATOM 974 O O . GLU A 1 120 ? 21.753 1.796 -37.682 1.00 81.44 120 GLU A O 1
ATOM 979 N N . ALA A 1 121 ? 20.757 0.102 -36.597 1.00 83.94 121 ALA A N 1
ATOM 980 C CA . ALA A 1 121 ? 21.353 -0.966 -37.396 1.00 83.94 121 ALA A CA 1
ATOM 981 C C . ALA A 1 121 ? 20.934 -0.888 -38.872 1.00 83.94 121 ALA A C 1
ATOM 983 O O . ALA A 1 121 ? 21.797 -0.925 -39.743 1.00 83.94 121 ALA A O 1
ATOM 984 N N . LYS A 1 122 ? 19.638 -0.688 -39.161 1.00 90.50 122 LYS A N 1
ATOM 985 C CA . LYS A 1 122 ? 19.151 -0.512 -40.543 1.00 90.50 122 LYS A CA 1
ATOM 986 C C . LYS A 1 122 ? 19.767 0.708 -41.228 1.00 90.50 122 LYS A C 1
ATOM 988 O O . LYS A 1 122 ? 20.180 0.622 -42.375 1.00 90.50 122 LYS A O 1
ATOM 993 N N . ARG A 1 123 ? 19.887 1.832 -40.513 1.00 84.31 123 ARG A N 1
ATOM 994 C CA . ARG A 1 123 ? 20.565 3.031 -41.035 1.00 84.31 123 ARG A CA 1
ATOM 995 C C . ARG A 1 123 ? 22.046 2.784 -41.305 1.00 84.31 123 ARG A C 1
ATOM 997 O O . ARG A 1 123 ? 22.557 3.258 -42.309 1.00 84.31 123 ARG A O 1
ATOM 1004 N N . ALA A 1 124 ? 22.735 2.055 -40.428 1.00 82.31 124 ALA A N 1
ATOM 1005 C CA . ALA A 1 124 ? 24.132 1.699 -40.649 1.00 82.31 124 ALA A CA 1
ATOM 1006 C C . ALA A 1 124 ? 24.297 0.809 -41.892 1.00 82.31 124 ALA A C 1
ATOM 1008 O O . ALA A 1 124 ? 25.224 1.017 -42.664 1.00 82.31 124 ALA A O 1
ATOM 1009 N N . GLU A 1 125 ? 23.378 -0.132 -42.116 1.00 85.50 125 GLU A N 1
ATOM 1010 C CA . GLU A 1 125 ? 23.378 -0.993 -43.304 1.00 85.50 125 GLU A CA 1
ATOM 1011 C C . GLU A 1 125 ? 23.151 -0.193 -44.601 1.00 85.50 125 GLU A C 1
ATOM 1013 O O . GLU A 1 125 ? 23.873 -0.386 -45.578 1.00 85.50 125 GLU A O 1
ATOM 1018 N N . GLU A 1 126 ? 22.225 0.772 -44.595 1.00 87.75 126 GLU A N 1
ATOM 1019 C CA . GLU A 1 126 ? 22.017 1.697 -45.721 1.00 87.75 126 GLU A CA 1
ATOM 1020 C C . GLU A 1 126 ? 23.259 2.551 -46.015 1.00 87.75 126 GLU A C 1
ATOM 1022 O O . GLU A 1 126 ? 23.621 2.737 -47.176 1.00 87.75 126 GLU A O 1
ATOM 1027 N N . VAL A 1 127 ? 23.946 3.034 -44.976 1.00 88.38 127 VAL A N 1
ATOM 1028 C CA . VAL A 1 127 ? 25.190 3.805 -45.129 1.00 88.38 127 VAL A CA 1
ATOM 1029 C C . VAL A 1 127 ? 26.307 2.940 -45.713 1.00 88.38 127 VAL A C 1
ATOM 1031 O O . VAL A 1 127 ? 26.983 3.378 -46.639 1.00 88.38 127 VAL A O 1
ATOM 1034 N N . VAL A 1 128 ? 26.482 1.705 -45.232 1.00 87.88 128 VAL A N 1
ATOM 1035 C CA . VAL A 1 128 ? 27.481 0.768 -45.782 1.00 87.88 128 VAL A CA 1
ATOM 1036 C C . VAL A 1 128 ? 27.205 0.484 -47.258 1.00 87.88 128 VAL A C 1
ATOM 1038 O O . VAL A 1 128 ? 28.132 0.471 -48.066 1.00 87.88 128 VAL A O 1
ATOM 1041 N N . LYS A 1 129 ? 25.934 0.310 -47.633 1.00 91.44 129 LYS A N 1
ATOM 1042 C CA . LYS A 1 129 ? 25.550 0.137 -49.035 1.00 91.44 129 LYS A CA 1
ATOM 1043 C C . LYS A 1 129 ? 25.934 1.356 -49.884 1.00 91.44 129 LYS A C 1
ATOM 1045 O O . LYS A 1 129 ? 26.542 1.178 -50.933 1.00 91.44 129 LYS A O 1
ATOM 1050 N N . ALA A 1 130 ? 25.644 2.569 -49.413 1.00 87.25 130 ALA A N 1
ATOM 1051 C CA . ALA A 1 130 ? 25.997 3.799 -50.122 1.00 87.25 130 ALA A CA 1
ATOM 1052 C C . ALA A 1 130 ? 27.519 3.990 -50.265 1.00 87.25 130 ALA A C 1
ATOM 1054 O O . ALA A 1 130 ? 27.982 4.429 -51.314 1.00 87.25 130 ALA A O 1
ATOM 1055 N N . ILE A 1 131 ? 28.301 3.625 -49.241 1.00 85.50 131 ILE A N 1
ATOM 1056 C CA . ILE A 1 131 ? 29.772 3.658 -49.301 1.00 85.50 131 ILE A CA 1
ATOM 1057 C C . ILE A 1 131 ? 30.284 2.696 -50.377 1.00 85.50 131 ILE A C 1
ATOM 1059 O O . ILE A 1 131 ? 31.094 3.096 -51.208 1.00 85.50 131 ILE A O 1
ATOM 1063 N N . ASN A 1 132 ? 29.785 1.457 -50.408 1.00 83.25 132 ASN A N 1
ATOM 1064 C CA . ASN A 1 132 ? 30.195 0.479 -51.419 1.00 83.25 132 ASN A CA 1
ATOM 1065 C C . ASN A 1 132 ? 29.849 0.940 -52.846 1.00 83.25 132 ASN A C 1
ATOM 1067 O O . ASN A 1 132 ? 30.641 0.744 -53.764 1.00 83.25 132 ASN A O 1
ATOM 1071 N N . GLU A 1 133 ? 28.688 1.571 -53.039 1.00 85.25 133 GLU A N 1
ATOM 1072 C CA . GLU A 1 133 ? 28.286 2.139 -54.333 1.00 85.25 133 GLU A CA 1
ATOM 1073 C C . GLU A 1 133 ? 29.173 3.326 -54.747 1.00 85.25 133 GLU A C 1
ATOM 1075 O O . GLU A 1 133 ? 29.557 3.424 -55.912 1.00 85.25 133 GLU A O 1
ATOM 1080 N N . ALA A 1 134 ? 29.552 4.194 -53.804 1.00 80.94 134 ALA A N 1
ATOM 1081 C CA . ALA A 1 134 ? 30.469 5.304 -54.058 1.00 80.94 134 ALA A CA 1
ATOM 1082 C C . ALA A 1 134 ? 31.882 4.817 -54.418 1.00 80.94 134 ALA A C 1
ATOM 1084 O O . ALA A 1 134 ? 32.463 5.305 -55.385 1.00 80.94 134 ALA A O 1
ATOM 1085 N N . MET A 1 135 ? 32.398 3.811 -53.703 1.00 74.56 135 MET A N 1
ATOM 1086 C CA . MET A 1 135 ? 33.699 3.206 -54.006 1.00 74.56 135 MET A CA 1
ATOM 1087 C C . MET A 1 135 ? 33.715 2.535 -55.384 1.00 74.56 135 MET A C 1
ATOM 1089 O O . MET A 1 135 ? 34.679 2.683 -56.126 1.00 74.56 135 MET A O 1
ATOM 1093 N N . ALA A 1 136 ? 32.637 1.846 -55.771 1.00 78.12 136 ALA A N 1
ATOM 1094 C CA . ALA A 1 136 ? 32.535 1.249 -57.102 1.00 78.12 136 ALA A CA 1
ATOM 1095 C C . ALA A 1 136 ? 32.478 2.306 -58.222 1.00 78.12 136 ALA A C 1
ATOM 1097 O O . ALA A 1 136 ? 33.005 2.081 -59.312 1.00 78.12 136 ALA A O 1
ATOM 1098 N N . ALA A 1 137 ? 31.849 3.459 -57.970 1.00 74.75 137 ALA A N 1
ATOM 1099 C CA . ALA A 1 137 ? 31.814 4.573 -58.917 1.00 74.75 137 ALA A CA 1
ATOM 1100 C C . ALA A 1 137 ? 33.181 5.261 -59.056 1.00 74.75 137 ALA A C 1
ATOM 1102 O O . ALA A 1 137 ? 33.552 5.647 -60.163 1.00 74.75 137 ALA A O 1
ATOM 1103 N N . GLU A 1 138 ? 33.934 5.381 -57.960 1.00 69.50 138 GLU A N 1
ATOM 1104 C CA . GLU A 1 138 ? 35.301 5.910 -57.966 1.00 69.50 138 GLU A CA 1
ATOM 1105 C C . GLU A 1 138 ? 36.262 4.964 -58.701 1.00 69.50 138 GLU A C 1
ATOM 1107 O O . GLU A 1 138 ? 36.984 5.405 -59.587 1.00 69.50 138 GLU A O 1
ATOM 1112 N N . GLU A 1 139 ? 36.182 3.653 -58.453 1.00 71.44 139 GLU A N 1
ATOM 1113 C CA . GLU A 1 139 ? 36.986 2.643 -59.160 1.00 71.44 139 GLU A CA 1
ATOM 1114 C C . GLU A 1 139 ? 36.639 2.572 -60.664 1.00 71.44 139 GLU A C 1
ATOM 1116 O O . GLU A 1 139 ? 37.499 2.331 -61.513 1.00 71.44 139 GLU A O 1
ATOM 1121 N N . ALA A 1 140 ? 35.372 2.804 -61.030 1.00 68.06 140 ALA A N 1
ATOM 1122 C CA . ALA A 1 140 ? 34.958 2.919 -62.428 1.00 68.06 140 ALA A CA 1
ATOM 1123 C C . ALA A 1 140 ? 35.454 4.221 -63.080 1.00 68.06 140 ALA A C 1
ATOM 1125 O O . ALA A 1 140 ? 35.801 4.216 -64.261 1.00 68.06 140 ALA A O 1
ATOM 1126 N N . ALA A 1 141 ? 35.504 5.322 -62.325 1.00 64.19 141 ALA A N 1
ATOM 1127 C CA . ALA A 1 141 ? 36.071 6.585 -62.783 1.00 64.19 141 ALA A CA 1
ATOM 1128 C C . ALA A 1 141 ? 37.595 6.492 -62.951 1.00 64.19 141 ALA A C 1
ATOM 1130 O O . ALA A 1 141 ? 38.117 7.010 -63.933 1.00 64.19 141 ALA A O 1
ATOM 1131 N N . GLU A 1 142 ? 38.290 5.783 -62.057 1.00 65.12 142 GLU A N 1
ATOM 1132 C CA . GLU A 1 142 ? 39.726 5.500 -62.151 1.00 65.12 142 GLU A CA 1
ATOM 1133 C C . GLU A 1 142 ? 40.035 4.654 -63.395 1.00 65.12 142 GLU A C 1
ATOM 1135 O O . GLU A 1 142 ? 40.830 5.074 -64.230 1.00 65.12 142 GLU A O 1
ATOM 1140 N N . LYS A 1 143 ? 39.292 3.561 -63.631 1.00 65.75 143 LYS A N 1
ATOM 1141 C CA . LYS A 1 143 ? 39.433 2.741 -64.853 1.00 65.75 143 LYS A CA 1
ATOM 1142 C C . LYS A 1 143 ? 39.128 3.513 -66.138 1.00 65.75 143 LYS A C 1
ATOM 1144 O O . LYS A 1 143 ? 39.817 3.334 -67.139 1.00 65.75 143 LYS A O 1
ATOM 1149 N N . ALA A 1 144 ? 38.122 4.388 -66.124 1.00 63.00 144 ALA A N 1
ATOM 1150 C CA . ALA A 1 144 ? 37.820 5.251 -67.264 1.00 63.00 144 ALA A CA 1
ATOM 1151 C C . ALA A 1 144 ? 38.922 6.298 -67.508 1.00 63.00 144 ALA A C 1
ATOM 1153 O O . ALA A 1 144 ? 39.162 6.683 -68.653 1.00 63.00 144 ALA A O 1
ATOM 1154 N N . ASN A 1 145 ? 39.601 6.749 -66.451 1.00 59.66 145 ASN A N 1
ATOM 1155 C CA . ASN A 1 145 ? 40.715 7.683 -66.546 1.00 59.66 145 ASN A CA 1
ATOM 1156 C C . ASN A 1 145 ? 42.000 6.985 -67.027 1.00 59.66 145 ASN A C 1
ATOM 1158 O O . ASN A 1 145 ? 42.699 7.546 -67.864 1.00 59.66 145 ASN A O 1
ATOM 1162 N N . ASP A 1 146 ? 42.251 5.740 -66.610 1.00 58.97 146 ASP A N 1
ATOM 1163 C CA . ASP A 1 146 ? 43.345 4.898 -67.118 1.00 58.97 146 ASP A CA 1
ATOM 1164 C C . ASP A 1 146 ? 43.159 4.553 -68.609 1.00 58.97 146 ASP A C 1
ATOM 1166 O O . ASP A 1 146 ? 44.104 4.594 -69.402 1.00 58.97 146 ASP A O 1
ATOM 1170 N N . GLU A 1 147 ? 41.924 4.259 -69.035 1.00 58.91 147 GLU A N 1
ATOM 1171 C CA . GLU A 1 147 ? 41.583 4.056 -70.450 1.00 58.91 147 GLU A CA 1
ATOM 1172 C C . GLU A 1 147 ? 41.697 5.356 -71.266 1.00 58.91 147 GLU A C 1
ATOM 1174 O O . GLU A 1 147 ? 42.162 5.336 -72.413 1.00 58.91 147 GLU A O 1
ATOM 1179 N N . ALA A 1 148 ? 41.332 6.501 -70.678 1.00 56.16 148 ALA A N 1
ATOM 1180 C CA . ALA A 1 148 ? 41.517 7.813 -71.289 1.00 56.16 148 ALA A CA 1
ATOM 1181 C C . ALA A 1 148 ? 43.004 8.202 -71.390 1.00 56.16 148 ALA A C 1
ATOM 1183 O O . ALA A 1 148 ? 43.419 8.704 -72.435 1.00 56.16 148 ALA A O 1
ATOM 1184 N N . GLU A 1 149 ? 43.831 7.925 -70.377 1.00 53.72 149 GLU A N 1
ATOM 1185 C CA . GLU A 1 149 ? 45.286 8.118 -70.431 1.00 53.72 149 GLU A CA 1
ATOM 1186 C C . GLU A 1 149 ? 45.934 7.208 -71.479 1.00 53.72 149 GLU A C 1
ATOM 1188 O O . GLU A 1 149 ? 46.755 7.676 -72.270 1.00 53.72 149 GLU A O 1
ATOM 1193 N N . ALA A 1 150 ? 45.520 5.942 -71.588 1.00 59.12 150 ALA A N 1
ATOM 1194 C CA . ALA A 1 150 ? 45.990 5.043 -72.642 1.00 59.12 150 ALA A CA 1
ATOM 1195 C C . ALA A 1 150 ? 45.631 5.556 -74.053 1.00 59.12 150 ALA A C 1
ATOM 1197 O O . ALA A 1 150 ? 46.451 5.480 -74.977 1.00 59.12 150 ALA A O 1
ATOM 1198 N N . ALA A 1 151 ? 44.437 6.134 -74.223 1.00 56.25 151 ALA A N 1
ATOM 1199 C CA . ALA A 1 151 ? 44.007 6.764 -75.470 1.00 56.25 151 ALA A CA 1
ATOM 1200 C C . ALA A 1 151 ? 44.759 8.077 -75.766 1.00 56.25 151 ALA A C 1
ATOM 1202 O O . ALA A 1 151 ? 45.113 8.338 -76.919 1.00 56.25 151 ALA A O 1
ATOM 1203 N N . VAL A 1 152 ? 45.064 8.883 -74.744 1.00 52.62 152 VAL A N 1
ATOM 1204 C CA . VAL A 1 152 ? 45.865 10.113 -74.873 1.00 52.62 152 VAL A CA 1
ATOM 1205 C C . VAL A 1 152 ? 47.317 9.788 -75.224 1.00 52.62 152 VAL A C 1
ATOM 1207 O O . VAL A 1 152 ? 47.861 10.418 -76.125 1.00 52.62 152 VAL A O 1
ATOM 1210 N N . ILE A 1 153 ? 47.925 8.758 -74.628 1.00 59.03 153 ILE A N 1
ATOM 1211 C CA . ILE A 1 153 ? 49.276 8.280 -74.978 1.00 59.03 153 ILE A CA 1
ATOM 1212 C C . ILE A 1 153 ? 49.314 7.732 -76.417 1.00 59.03 153 ILE A C 1
ATOM 1214 O O . ILE A 1 153 ? 50.294 7.931 -77.146 1.00 59.03 153 ILE A O 1
ATOM 1218 N N . ALA A 1 154 ? 48.244 7.069 -76.870 1.00 56.09 154 ALA A N 1
ATOM 1219 C CA . ALA A 1 154 ? 48.098 6.647 -78.264 1.00 56.09 154 ALA A CA 1
ATOM 1220 C C . ALA A 1 154 ? 47.960 7.845 -79.225 1.00 56.09 154 ALA A C 1
ATOM 1222 O O . ALA A 1 154 ? 48.538 7.826 -80.315 1.00 56.09 154 ALA A O 1
ATOM 1223 N N . ALA A 1 155 ? 47.266 8.908 -78.808 1.00 48.91 155 ALA A N 1
ATOM 1224 C CA . ALA A 1 155 ? 47.140 10.153 -79.560 1.00 48.91 155 ALA A CA 1
ATOM 1225 C C . ALA A 1 155 ? 48.426 11.006 -79.540 1.00 48.91 155 ALA A C 1
ATOM 1227 O O . ALA A 1 155 ? 48.752 11.631 -80.543 1.00 48.91 155 ALA A O 1
ATOM 1228 N N . GLU A 1 156 ? 49.221 10.994 -78.465 1.00 48.09 156 GLU A N 1
ATOM 1229 C CA . GLU A 1 156 ? 50.497 11.724 -78.371 1.00 48.09 156 GLU A CA 1
ATOM 1230 C C . GLU A 1 156 ? 51.584 11.144 -79.292 1.00 48.09 156 GLU A C 1
ATOM 1232 O O . GLU A 1 156 ? 52.452 11.872 -79.784 1.00 48.09 156 GLU A O 1
ATOM 1237 N N . LYS A 1 157 ? 51.500 9.845 -79.616 1.00 52.28 157 LYS A N 1
ATOM 1238 C CA . LYS A 1 157 ? 52.294 9.222 -80.691 1.00 52.28 157 LYS A CA 1
ATOM 1239 C C . LYS A 1 157 ? 51.902 9.725 -82.091 1.00 52.28 157 LYS A C 1
ATOM 1241 O O . LYS A 1 157 ? 52.702 9.609 -83.021 1.00 52.28 157 LYS A O 1
ATOM 1246 N N . ALA A 1 158 ? 50.731 10.346 -82.246 1.00 51.81 158 ALA A N 1
ATOM 1247 C CA . ALA A 1 158 ? 50.273 11.019 -83.459 1.00 51.81 158 ALA A CA 1
ATOM 1248 C C . ALA A 1 158 ? 50.455 12.550 -83.336 1.00 51.81 158 ALA A C 1
ATOM 1250 O O . ALA A 1 158 ? 49.539 13.291 -83.010 1.00 51.81 158 ALA A O 1
ATOM 1251 N N . LYS A 1 159 ? 51.685 13.023 -83.588 1.00 49.78 159 LYS A N 1
ATOM 1252 C CA . LYS A 1 159 ? 52.120 14.433 -83.754 1.00 49.78 159 LYS A CA 1
ATOM 1253 C C . LYS A 1 159 ? 51.022 15.528 -83.734 1.00 49.78 159 LYS A C 1
ATOM 1255 O O . LYS A 1 159 ? 50.314 15.704 -84.722 1.00 49.78 159 LYS A O 1
ATOM 1260 N N . GLY A 1 160 ? 51.068 16.424 -82.736 1.00 42.78 160 GLY A N 1
ATOM 1261 C CA . GLY A 1 160 ? 50.464 17.765 -82.845 1.00 42.78 160 GLY A CA 1
ATOM 1262 C C . GLY A 1 160 ? 50.425 18.596 -81.553 1.00 42.78 160 GLY A C 1
ATOM 1263 O O . GLY A 1 160 ? 49.434 18.583 -80.835 1.00 42.78 160 GLY A O 1
ATOM 1264 N N . LYS A 1 161 ? 51.477 19.375 -81.258 1.00 47.03 161 LYS A N 1
ATOM 1265 C CA . LYS A 1 161 ? 51.521 20.312 -80.113 1.00 47.03 161 LYS A CA 1
ATOM 1266 C C . LYS A 1 161 ? 50.607 21.523 -80.354 1.00 47.03 161 LYS A C 1
ATOM 1268 O O . LYS A 1 161 ? 50.871 22.298 -81.271 1.00 47.03 161 LYS A O 1
ATOM 1273 N N . SER A 1 162 ? 49.622 21.768 -79.483 1.00 45.12 162 SER A N 1
ATOM 1274 C CA . SER A 1 162 ? 48.953 23.076 -79.384 1.00 45.12 162 SER A CA 1
ATOM 1275 C C . SER A 1 162 ? 48.893 23.585 -77.936 1.00 45.12 162 SER A C 1
ATOM 1277 O O . SER A 1 162 ? 48.620 22.852 -76.988 1.00 45.12 162 SER A O 1
ATOM 1279 N N . LYS A 1 163 ? 49.168 24.883 -77.768 1.00 50.31 163 LYS A N 1
ATOM 1280 C CA . LYS A 1 163 ? 49.302 25.613 -76.490 1.00 50.31 163 LYS A CA 1
ATOM 1281 C C . LYS A 1 163 ? 48.002 25.667 -75.656 1.00 50.31 163 LYS A C 1
ATOM 1283 O O . LYS A 1 163 ? 48.041 26.077 -74.501 1.00 50.31 163 LYS A O 1
ATOM 1288 N N . ALA A 1 164 ? 46.869 25.234 -76.217 1.00 51.50 164 ALA A N 1
ATOM 1289 C CA . ALA A 1 164 ? 45.585 25.118 -75.525 1.00 51.50 164 ALA A CA 1
ATOM 1290 C C . ALA A 1 164 ? 45.495 23.853 -74.645 1.00 51.50 164 ALA A C 1
ATOM 1292 O O . ALA A 1 164 ? 44.915 23.909 -73.562 1.00 51.50 164 ALA A O 1
ATOM 1293 N N . ALA A 1 165 ? 46.146 22.753 -75.047 1.00 49.38 165 ALA A N 1
ATOM 1294 C CA . ALA A 1 165 ? 46.150 21.491 -74.300 1.00 49.38 165 ALA A CA 1
ATOM 1295 C C . ALA A 1 165 ? 46.902 21.603 -72.961 1.00 49.38 165 ALA A C 1
ATOM 1297 O O . ALA A 1 165 ? 46.437 21.107 -71.940 1.00 49.38 165 ALA A O 1
ATOM 1298 N N . ALA A 1 166 ? 48.007 22.357 -72.927 1.00 50.44 166 ALA A N 1
ATOM 1299 C CA . ALA A 1 166 ? 48.776 22.593 -71.701 1.00 50.44 166 ALA A CA 1
ATOM 1300 C C . ALA A 1 166 ? 47.987 23.375 -70.632 1.00 50.44 166 ALA A C 1
ATOM 1302 O O . ALA A 1 166 ? 48.191 23.178 -69.437 1.00 50.44 166 ALA A O 1
ATOM 1303 N N . ARG A 1 167 ? 47.064 24.254 -71.047 1.00 55.25 167 ARG A N 1
ATOM 1304 C CA . ARG A 1 167 ? 46.243 25.054 -70.125 1.00 55.25 167 ARG A CA 1
ATOM 1305 C C . ARG A 1 167 ? 45.030 24.274 -69.606 1.00 55.25 167 ARG A C 1
ATOM 1307 O O . ARG A 1 167 ? 44.630 24.485 -68.467 1.00 55.25 167 ARG A O 1
ATOM 1314 N N . ALA A 1 168 ? 44.489 23.356 -70.410 1.00 56.31 168 ALA A N 1
ATOM 1315 C CA . ALA A 1 168 ? 43.453 22.417 -69.982 1.00 56.31 168 ALA A CA 1
ATOM 1316 C C . ALA A 1 168 ? 44.005 21.360 -69.006 1.00 56.31 168 ALA A C 1
ATOM 1318 O O . ALA A 1 168 ? 43.384 21.104 -67.981 1.00 56.31 168 ALA A O 1
ATOM 1319 N N . ALA A 1 169 ? 45.211 20.837 -69.258 1.00 54.75 169 ALA A N 1
ATOM 1320 C CA . ALA A 1 169 ? 45.880 19.890 -68.362 1.00 54.75 169 ALA A CA 1
ATOM 1321 C C . ALA A 1 169 ? 46.227 20.504 -66.992 1.00 54.75 169 ALA A C 1
ATOM 1323 O O . ALA A 1 169 ? 46.071 19.850 -65.967 1.00 54.75 169 ALA A O 1
ATOM 1324 N N . ALA A 1 170 ? 46.639 21.778 -66.948 1.00 57.66 170 ALA A N 1
ATOM 1325 C CA . ALA A 1 170 ? 46.892 22.474 -65.684 1.00 57.66 170 ALA A CA 1
ATOM 1326 C C . ALA A 1 170 ? 45.610 22.664 -64.852 1.00 57.66 170 ALA A C 1
ATOM 1328 O O . ALA A 1 170 ? 45.638 22.480 -63.640 1.00 57.66 170 ALA A O 1
ATOM 1329 N N . LYS A 1 171 ? 44.482 22.970 -65.508 1.00 59.88 171 LYS A N 1
ATOM 1330 C CA . LYS A 1 171 ? 43.189 23.147 -64.835 1.00 59.88 171 LYS A CA 1
ATOM 1331 C C . LYS A 1 171 ? 42.610 21.821 -64.324 1.00 59.88 171 LYS A C 1
ATOM 1333 O O . LYS A 1 171 ? 42.098 21.775 -63.214 1.00 59.88 171 LYS A O 1
ATOM 1338 N N . ALA A 1 172 ? 42.763 20.740 -65.091 1.00 58.31 172 ALA A N 1
ATOM 1339 C CA . ALA A 1 172 ? 42.370 19.399 -64.658 1.00 58.31 172 ALA A CA 1
ATOM 1340 C C . ALA A 1 172 ? 43.203 18.909 -63.460 1.00 58.31 172 ALA A C 1
ATOM 1342 O O . ALA A 1 172 ? 42.675 18.251 -62.570 1.00 58.31 172 ALA A O 1
ATOM 1343 N N . LYS A 1 173 ? 44.492 19.273 -63.400 1.00 57.78 173 LYS A N 1
ATOM 1344 C CA . LYS A 1 173 ? 45.368 18.928 -62.273 1.00 57.78 173 LYS A CA 1
ATOM 1345 C C . LYS A 1 173 ? 44.988 19.670 -60.984 1.00 57.78 173 LYS A C 1
ATOM 1347 O O . LYS A 1 173 ? 45.023 19.070 -59.919 1.00 57.78 173 LYS A O 1
ATOM 1352 N N . GLU A 1 174 ? 44.576 20.934 -61.090 1.00 59.31 174 GLU A N 1
ATOM 1353 C CA . GLU A 1 174 ? 44.079 21.736 -59.959 1.00 59.31 174 GLU A CA 1
ATOM 1354 C C . GLU A 1 174 ? 42.710 21.236 -59.455 1.00 59.31 174 GLU A C 1
ATOM 1356 O O . GLU A 1 174 ? 42.503 21.109 -58.250 1.00 59.31 174 GLU A O 1
ATOM 1361 N N . GLU A 1 175 ? 41.790 20.874 -60.360 1.00 58.75 175 GLU A N 1
ATOM 1362 C CA . GLU A 1 175 ? 40.495 20.274 -59.996 1.00 58.75 175 GLU A CA 1
ATOM 1363 C C . GLU A 1 175 ? 40.652 18.874 -59.372 1.00 58.75 175 GLU A C 1
ATOM 1365 O O . GLU A 1 175 ? 39.952 18.556 -58.410 1.00 58.75 175 GLU A O 1
ATOM 1370 N N . ALA A 1 176 ? 41.608 18.066 -59.844 1.00 60.25 176 ALA A N 1
ATOM 1371 C CA . ALA A 1 176 ? 41.928 16.768 -59.248 1.00 60.25 176 ALA A CA 1
ATOM 1372 C C . ALA A 1 176 ? 42.563 16.900 -57.851 1.00 60.25 176 ALA A C 1
ATOM 1374 O O . ALA A 1 176 ? 42.244 16.123 -56.954 1.00 60.25 176 ALA A O 1
ATOM 1375 N N . GLU A 1 177 ? 43.419 17.902 -57.629 1.00 62.16 177 GLU A N 1
ATOM 1376 C CA . GLU A 1 177 ? 44.021 18.165 -56.315 1.00 62.16 177 GLU A CA 1
ATOM 1377 C C . GLU A 1 177 ? 42.971 18.663 -55.304 1.00 62.16 177 GLU A C 1
ATOM 1379 O O . GLU A 1 177 ? 42.925 18.192 -54.166 1.00 62.16 177 GLU A O 1
ATOM 1384 N N . LEU A 1 178 ? 42.047 19.530 -55.734 1.00 65.00 178 LEU A N 1
ATOM 1385 C CA . LEU A 1 178 ? 40.890 19.948 -54.932 1.00 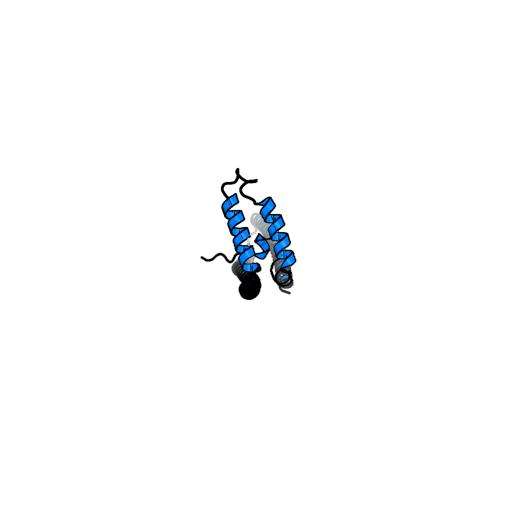65.00 178 LEU A CA 1
ATOM 1386 C C . LEU A 1 178 ? 39.949 18.777 -54.603 1.00 65.00 178 LEU A C 1
ATOM 1388 O O . LEU A 1 178 ? 39.456 18.691 -53.475 1.00 65.00 178 LEU A O 1
ATOM 1392 N N . ALA A 1 179 ? 39.732 17.856 -55.546 1.00 66.81 179 ALA A N 1
ATOM 1393 C CA . ALA A 1 179 ? 38.950 16.643 -55.317 1.00 66.81 179 ALA A CA 1
ATOM 1394 C C . ALA A 1 179 ? 39.643 15.679 -54.334 1.00 66.81 179 ALA A C 1
ATOM 1396 O O . ALA A 1 179 ? 38.991 15.168 -53.424 1.00 66.81 179 ALA A O 1
ATOM 1397 N N . ALA A 1 180 ? 40.964 15.500 -54.435 1.00 69.25 180 ALA A N 1
ATOM 1398 C CA . ALA A 1 180 ? 41.739 14.662 -53.517 1.00 69.25 180 ALA A CA 1
ATOM 1399 C C . ALA A 1 180 ? 41.753 15.214 -52.078 1.00 69.25 180 ALA A C 1
ATOM 1401 O O . ALA A 1 180 ? 41.656 14.456 -51.107 1.00 69.25 180 ALA A O 1
ATOM 1402 N N . VAL A 1 181 ? 41.814 16.541 -51.920 1.00 71.19 181 VAL A N 1
ATOM 1403 C CA . VAL A 1 181 ? 41.710 17.197 -50.606 1.00 71.19 181 VAL A CA 1
ATOM 1404 C C . VAL A 1 181 ? 40.299 17.041 -50.026 1.00 71.19 181 VAL A C 1
ATOM 1406 O O . VAL A 1 181 ? 40.152 16.787 -48.828 1.00 71.19 181 VAL A O 1
ATOM 1409 N N . ALA A 1 182 ? 39.256 17.127 -50.858 1.00 70.69 182 ALA A N 1
ATOM 1410 C CA . ALA A 1 182 ? 37.878 16.894 -50.430 1.00 70.69 182 ALA A CA 1
ATOM 1411 C C . ALA A 1 182 ? 37.639 15.431 -50.007 1.00 70.69 182 ALA A C 1
ATOM 1413 O O . ALA A 1 182 ? 37.032 15.191 -48.962 1.00 70.69 182 ALA A O 1
ATOM 1414 N N . ALA A 1 183 ? 38.177 14.465 -50.758 1.00 69.00 183 ALA A N 1
ATOM 1415 C CA . ALA A 1 183 ? 38.116 13.044 -50.424 1.00 69.00 183 ALA A CA 1
ATOM 1416 C C . ALA A 1 183 ? 38.859 12.729 -49.114 1.00 69.00 183 ALA A C 1
ATOM 1418 O O . ALA A 1 183 ? 38.308 12.072 -48.231 1.00 69.00 183 ALA A O 1
ATOM 1419 N N . SER A 1 184 ? 40.062 13.282 -48.924 1.00 70.56 184 SER A N 1
ATOM 1420 C CA . SER A 1 184 ? 40.838 13.103 -47.686 1.00 70.56 184 SER A CA 1
ATOM 1421 C C . SER A 1 184 ? 40.085 13.619 -46.456 1.00 70.56 184 SER A C 1
ATOM 1423 O O . SER A 1 184 ? 40.051 12.958 -45.418 1.00 70.56 184 SER A O 1
ATOM 1425 N N . LYS A 1 185 ? 39.410 14.768 -46.585 1.00 78.06 185 LYS A N 1
ATOM 1426 C CA . LYS A 1 185 ? 38.597 15.336 -45.506 1.00 78.06 185 LYS A CA 1
ATOM 1427 C C . LYS A 1 185 ? 37.353 14.490 -45.206 1.00 78.06 185 LYS A C 1
ATOM 1429 O O . LYS A 1 185 ? 37.016 14.295 -44.041 1.00 78.06 185 LYS A O 1
ATOM 1434 N N . ALA A 1 186 ? 36.702 13.943 -46.233 1.00 73.12 186 ALA A N 1
ATOM 1435 C CA . ALA A 1 186 ? 35.558 13.048 -46.060 1.00 73.12 186 ALA A CA 1
ATOM 1436 C C . ALA A 1 186 ? 35.947 11.737 -45.348 1.00 73.12 186 ALA A C 1
ATOM 1438 O O . ALA A 1 186 ? 35.215 11.264 -44.477 1.00 73.12 186 ALA A O 1
ATOM 1439 N N . ILE A 1 187 ? 37.125 11.184 -45.659 1.00 73.44 187 ILE A N 1
ATOM 1440 C CA . ILE A 1 187 ? 37.676 9.998 -44.985 1.00 73.44 187 ILE A CA 1
ATOM 1441 C C . ILE A 1 187 ? 37.984 10.299 -43.508 1.00 73.44 187 ILE A C 1
ATOM 1443 O O . ILE A 1 187 ? 37.689 9.485 -42.631 1.00 73.44 187 ILE A O 1
ATOM 1447 N N . GLU A 1 188 ? 38.536 11.475 -43.200 1.00 74.00 188 GLU A N 1
ATOM 1448 C CA . GLU A 1 188 ? 38.811 11.888 -41.818 1.00 74.00 188 GLU A CA 1
ATOM 1449 C C . GLU A 1 188 ? 37.518 12.063 -40.997 1.00 74.00 188 GLU A C 1
ATOM 1451 O O . GLU A 1 188 ? 37.427 11.588 -39.860 1.00 74.00 188 GLU A O 1
ATOM 1456 N N . GLU A 1 189 ? 36.478 12.656 -41.589 1.00 74.69 189 GLU A N 1
ATOM 1457 C CA . GLU A 1 189 ? 35.159 12.806 -40.961 1.00 74.69 189 GLU A CA 1
ATOM 1458 C C . GLU A 1 189 ? 34.454 11.452 -40.745 1.00 74.69 189 GLU A C 1
ATOM 1460 O O . GLU A 1 189 ? 33.854 11.228 -39.687 1.00 74.69 189 GLU A O 1
ATOM 1465 N N . ALA A 1 190 ? 34.586 10.507 -41.682 1.00 72.75 190 ALA A N 1
ATOM 1466 C CA . ALA A 1 190 ? 34.066 9.147 -41.536 1.00 72.75 190 ALA A CA 1
ATOM 1467 C C . ALA A 1 190 ? 34.755 8.383 -40.388 1.00 72.75 190 ALA A C 1
ATOM 1469 O O . ALA A 1 190 ? 34.082 7.793 -39.537 1.00 72.75 190 ALA A O 1
ATOM 1470 N N . ASN A 1 191 ? 36.085 8.475 -40.291 1.00 74.25 191 ASN A N 1
ATOM 1471 C CA . ASN A 1 191 ? 36.861 7.865 -39.205 1.00 74.25 191 ASN A CA 1
ATOM 1472 C C . ASN A 1 191 ? 36.535 8.482 -37.830 1.00 74.25 191 ASN A C 1
ATOM 1474 O O . ASN A 1 191 ? 36.514 7.789 -36.804 1.00 74.25 191 ASN A O 1
ATOM 1478 N N . ALA A 1 192 ? 36.246 9.786 -37.779 1.00 76.75 192 ALA A N 1
ATOM 1479 C CA . ALA A 1 192 ? 35.791 10.450 -36.559 1.00 76.75 192 ALA A CA 1
ATOM 1480 C C . ALA A 1 192 ? 34.396 9.957 -36.123 1.00 76.75 192 ALA A C 1
ATOM 1482 O O . ALA A 1 192 ? 34.167 9.716 -34.930 1.00 76.75 192 ALA A O 1
ATOM 1483 N N . ALA A 1 193 ? 33.482 9.750 -37.077 1.00 74.75 193 ALA A N 1
ATOM 1484 C CA . ALA A 1 193 ? 32.145 9.223 -36.819 1.00 74.75 193 ALA A CA 1
ATOM 1485 C C . ALA A 1 193 ? 32.175 7.763 -36.331 1.00 74.75 193 ALA A C 1
ATOM 1487 O O . ALA A 1 193 ? 31.482 7.419 -35.367 1.00 74.75 193 ALA A O 1
ATOM 1488 N N . GLU A 1 194 ? 33.024 6.916 -36.919 1.00 75.88 194 GLU A N 1
ATOM 1489 C CA . GLU A 1 194 ? 33.194 5.525 -36.489 1.00 75.88 194 GLU A CA 1
ATOM 1490 C C . GLU A 1 194 ? 33.749 5.435 -35.057 1.00 75.88 194 GLU A C 1
ATOM 1492 O O . GLU A 1 194 ? 33.218 4.701 -34.216 1.00 75.88 194 GLU A O 1
ATOM 1497 N N . ASN A 1 195 ? 34.746 6.259 -34.721 1.00 74.81 195 ASN A N 1
ATOM 1498 C CA . ASN A 1 195 ? 35.280 6.342 -33.360 1.00 74.81 195 ASN A CA 1
ATOM 1499 C C . ASN A 1 195 ? 34.238 6.834 -32.339 1.00 74.81 195 ASN A C 1
ATOM 1501 O O . ASN A 1 195 ? 34.203 6.359 -31.196 1.00 74.81 195 ASN A O 1
ATOM 1505 N N . ALA A 1 196 ? 33.356 7.760 -32.726 1.00 74.06 196 ALA A N 1
ATOM 1506 C CA . ALA A 1 196 ? 32.245 8.194 -31.883 1.00 74.06 196 ALA A CA 1
ATOM 1507 C C . ALA A 1 196 ? 31.223 7.062 -31.659 1.00 74.06 196 ALA A C 1
ATOM 1509 O O . ALA A 1 196 ? 30.797 6.831 -30.520 1.00 74.06 196 ALA A O 1
ATOM 1510 N N . ALA A 1 197 ? 30.898 6.299 -32.707 1.00 74.31 197 ALA A N 1
ATOM 1511 C CA . ALA A 1 197 ? 30.022 5.134 -32.623 1.00 74.31 197 ALA A CA 1
ATOM 1512 C C . ALA A 1 197 ? 30.626 4.016 -31.751 1.00 74.31 197 ALA A C 1
ATOM 1514 O O . ALA A 1 197 ? 29.928 3.433 -30.917 1.00 74.31 197 ALA A O 1
ATOM 1515 N N . ALA A 1 198 ? 31.934 3.760 -31.852 1.00 76.31 198 ALA A N 1
ATOM 1516 C CA . ALA A 1 198 ? 32.640 2.798 -31.005 1.00 76.31 198 ALA A CA 1
ATOM 1517 C C . ALA A 1 198 ? 32.577 3.182 -29.514 1.00 76.31 198 ALA A C 1
ATOM 1519 O O . ALA A 1 198 ? 32.288 2.339 -28.658 1.00 76.31 198 ALA A O 1
ATOM 1520 N N . ARG A 1 199 ? 32.753 4.471 -29.187 1.00 76.00 199 ARG A N 1
ATOM 1521 C CA . ARG A 1 199 ? 32.613 4.988 -27.812 1.00 76.00 199 ARG A CA 1
ATOM 1522 C C . ARG A 1 199 ? 31.178 4.869 -27.289 1.00 76.00 199 ARG A C 1
ATOM 1524 O O . ARG A 1 199 ? 30.984 4.535 -26.119 1.00 76.00 199 ARG A O 1
ATOM 1531 N N . ALA A 1 200 ? 30.175 5.102 -28.135 1.00 72.81 200 ALA A N 1
ATOM 1532 C CA . ALA A 1 200 ? 28.769 4.926 -27.773 1.00 72.81 200 ALA A CA 1
ATOM 1533 C C . ALA A 1 200 ? 28.429 3.450 -27.495 1.00 72.81 200 ALA A C 1
ATOM 1535 O O . ALA A 1 200 ? 27.833 3.139 -26.461 1.00 72.81 200 ALA A O 1
ATOM 1536 N N . ARG A 1 201 ? 28.903 2.527 -28.346 1.00 76.94 201 ARG A N 1
ATOM 1537 C CA . ARG A 1 201 ? 28.764 1.073 -28.147 1.00 76.94 201 ARG A CA 1
ATOM 1538 C C . ARG A 1 201 ? 29.440 0.601 -26.855 1.00 76.94 201 ARG A C 1
ATOM 1540 O O . ARG A 1 201 ? 28.854 -0.186 -26.114 1.00 76.94 201 ARG A O 1
ATOM 1547 N N . ALA A 1 202 ? 30.630 1.117 -26.536 1.00 74.62 202 ALA A N 1
ATOM 1548 C CA . ALA A 1 202 ? 31.323 0.810 -25.283 1.00 74.62 202 ALA A CA 1
ATOM 1549 C C . ALA A 1 202 ? 30.543 1.291 -24.043 1.00 74.62 202 ALA A C 1
ATOM 1551 O O . ALA A 1 202 ? 30.423 0.550 -23.067 1.00 74.62 202 ALA A O 1
ATOM 1552 N N . ARG A 1 203 ? 29.947 2.492 -24.093 1.00 70.19 203 ARG A N 1
ATOM 1553 C CA . ARG A 1 203 ? 29.087 3.020 -23.015 1.00 70.19 203 ARG A CA 1
ATOM 1554 C C . ARG A 1 203 ? 27.810 2.198 -22.831 1.00 70.19 203 ARG A C 1
ATOM 1556 O O . ARG A 1 203 ? 27.443 1.907 -21.697 1.00 70.19 203 ARG A O 1
ATOM 1563 N N . ALA A 1 204 ? 27.172 1.774 -23.922 1.00 67.62 204 ALA A N 1
ATOM 1564 C CA . ALA A 1 204 ? 25.999 0.902 -23.862 1.00 67.62 204 ALA A CA 1
ATOM 1565 C C . ALA A 1 204 ? 26.332 -0.466 -23.239 1.00 67.62 204 ALA A C 1
ATOM 1567 O O . ALA A 1 204 ? 25.575 -0.977 -22.417 1.00 67.62 204 ALA A O 1
ATOM 1568 N N . LYS A 1 205 ? 27.504 -1.028 -23.563 1.00 71.81 205 LYS A N 1
ATOM 1569 C CA . LYS A 1 205 ? 27.984 -2.298 -22.998 1.00 71.81 205 LYS A CA 1
ATOM 1570 C C . LYS A 1 205 ? 28.347 -2.189 -21.509 1.00 71.81 205 LYS A C 1
ATOM 1572 O O . LYS A 1 205 ? 28.155 -3.152 -20.776 1.00 71.81 205 LYS A O 1
ATOM 1577 N N . ALA A 1 206 ? 28.821 -1.026 -21.055 1.00 66.56 206 ALA A N 1
ATOM 1578 C CA . ALA A 1 206 ? 29.085 -0.748 -19.641 1.00 66.56 206 ALA 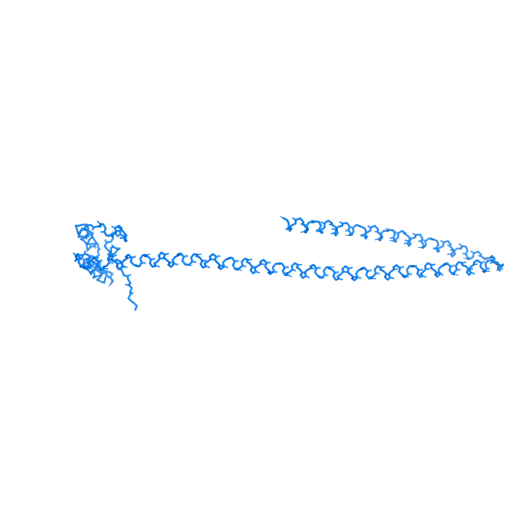A CA 1
ATOM 1579 C C . ALA A 1 206 ? 27.806 -0.540 -18.807 1.00 66.56 206 ALA A C 1
ATOM 1581 O O . ALA A 1 206 ? 27.819 -0.818 -17.618 1.00 66.56 206 ALA A O 1
ATOM 1582 N N . ALA A 1 207 ? 26.702 -0.093 -19.416 1.00 61.53 207 ALA A N 1
ATOM 1583 C CA . ALA A 1 207 ? 25.414 0.092 -18.737 1.00 61.53 207 ALA A CA 1
ATOM 1584 C C . ALA A 1 207 ? 24.606 -1.213 -18.552 1.00 61.53 207 ALA A C 1
ATOM 1586 O O . ALA A 1 207 ? 23.591 -1.212 -17.858 1.00 61.53 207 ALA A O 1
ATOM 1587 N N . LEU A 1 208 ? 25.036 -2.305 -19.192 1.00 54.91 208 LEU A N 1
ATOM 1588 C CA . LEU A 1 208 ? 24.428 -3.641 -19.120 1.00 54.91 208 LEU A CA 1
ATOM 1589 C C . LEU A 1 208 ? 25.128 -4.581 -18.118 1.00 54.91 208 LEU A C 1
ATOM 1591 O O . LEU A 1 208 ? 24.686 -5.719 -17.962 1.00 54.91 208 LEU A O 1
ATOM 1595 N N . LYS A 1 209 ? 26.213 -4.132 -17.477 1.00 47.12 209 LYS A N 1
ATOM 1596 C CA . LYS A 1 209 ? 26.991 -4.877 -16.479 1.00 47.12 209 LYS A CA 1
ATOM 1597 C C . LYS A 1 209 ? 26.762 -4.286 -15.092 1.00 47.12 209 LYS A C 1
ATOM 1599 O O . LYS A 1 209 ? 26.740 -5.085 -14.134 1.00 47.12 209 LYS A O 1
#

Foldseek 3Di:
DDDLDFLCVLLVHDDAPRSLVDDLVNLVVSLVVVCVVLPCVVVVVDPCSVVSNVSSVVSNVQCNDPVSVVVSNVVSVVVVVVVVVVVVVVVVVVVVVVVVVVVVVVVVVVVVVVVVVVVVVVVVVVVVVVVVVVVVVVVVVVVVVVVVVVVVVVVVVVDDDDPVVVVVVVVVVVVVVVVVVVVVVVVVVVVVVVVVVVVVVVVVVVVVD

Secondary structure (DSSP, 8-state):
------HHHHHTPPPTTTGGG--HHHHHHHHHHHHHHS-TTTTTT-TTHHHHHHHHHHHHHHHHSHHHHHHHHHHHHHHHHHHHHHHHHHHHHHHHHHHHHHHHHHHHHHHHHHHHHHHHHHHHHHHHHHHHHHHHHHHHHHHHHHHHHHHHHHHHTS----HHHHHHHHHHHHHHHHHHHHHHHHHHHHHHHHHHHHHHHHHHHHTT-

Sequence (209 aa):
MYVFMDHYTILGLPTGKEGAKVTIEEIRKAYKAKALLLHPDKNSHDPKANAKFQRLKCSYDILKDAYARKLFDEQLQMNFEHDEERRKMESDLARNKKKEEKAKAAVAKAKKEARAAEKEAKRAEEVVKAINEAMAAEEAAEKANDEAEAAVIAAEKAKGKSKAAARAAAKAKEEAELAAVAASKAIEEANAAENAAARARARAKAALK

Organism: Cannabis sativa (NCBI:txid3483)

InterPro domains:
  IPR001623 DnaJ domain [PF00226] (6-73)
  IPR001623 DnaJ domain [PS50076] (6-76)
  IPR001623 DnaJ domain [SM00271] (5-68)
  IPR001623 DnaJ domain [cd06257] (6-65)
  IPR018253 DnaJ domain, conserved site [PS00636] (53-72)
  IPR036869 Chaperone J-domain superfamily [G3DSA:1.10.287.110] (4-94)
  IPR036869 Chaperone J-domain superfamily [SSF46565] (4-77)

pLDDT: mean 79.29, std 14.31, range [41.25, 95.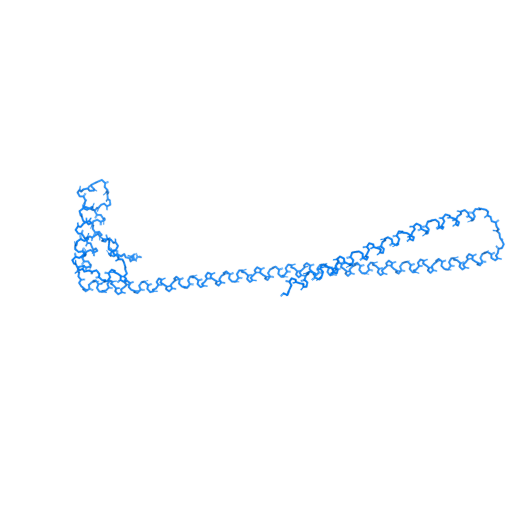12]

Radius of gyration: 47.64 Å; chains: 1; bounding box: 83×39×122 Å